Protein AF-0000000072542623 (afdb_homodimer)

Organism: Lottia gigantea (NCBI:txid225164)

Sequence (184 aa):
FQKMASDQDNHQSMEKELSCTLCLELYRNPVMLPCLHSFCYTCLEGFVKAKPCVKNILRCPICRIGVELISADLNHLQKNFQLASIVDVYRQFQKMASDQDNHQSMEKELSCTLCLELYRNPVMLPCLHSFCYTCLEGFVKAKPCVKNILRCPICRIGVELISADLNHLQKNFQLASIVDVYRQ

Foldseek 3Di:
DVVVVVVVVVLVVVQQVQAAPQPRHGEDQWFAAPVGDIHHQVSVLVVCVVDVDDPQWDQDPPPGDTDHDPDSHCVPTDTPVVSVVVSVVVVD/DVVVVVVVVVLVVVQQVQAAPQPSHGEDQWFAAPVGDIHHQVSVLVVCVVDVDDVQWDQDPPPGDTDHDPDSHCVPTDTPVVSVVVSVVSVD

Radius of gyration: 18.21 Å; Cα contacts (8 Å, |Δi|>4): 227; chains: 2; bounding box: 50×50×41 Å

InterPro domains:
  IPR001841 Zinc finger, RING-type [PS50089] (20-64)
  IPR001841 Zinc finger, RING-type [SM00184] (20-63)
  IPR013083 Zinc finger, RING/FYVE/PHD-type [G3DSA:3.30.40.10] (5-92)
  IPR017907 Zinc finger, RING-type, conserved site [PS00518] (35-44)
  IPR018957 Zinc finger, C3HC4 RING-type [PF00097] (20-63)
  IPR047153 TRIM45/56/19-like [PTHR25462] (16-92)

Secondary structure (DSSP, 8-state):
-HHHHHHHHHHHHHHHHTB-TTT-SB-SSEEE-TTS-EEEHHHHHHHHHHS--STTEEEPTTT--EEE-SSSS-TTSPB-HHHHHHHHHHH-/-HHHHHHHHHHHHHHHHTB-TTT-SB-SSEEE-TTS-EEEHHHHHHHHHHS--GGGEEEPTTT--EEE-SSSS-TTSPB-HHHHHHHHHHH-

pLDDT: mean 89.68, std 12.54, range [42.47, 98.81]

Nearest PDB structures (foldseek):
  7zj3-assembly2_A  TM=8.634E-01  e=5.265E-08  Homo sapiens
  8a58-assembly1_C  TM=8.895E-01  e=1.571E-06  Homo sapiens
  6yxe-assembly1_A-3  TM=8.565E-01  e=1.811E-05  Homo sapiens
  6s53-assembly2_H  TM=8.827E-01  e=2.376E-05  Homo sapiens
  5h7r-assembly1_D  TM=8.586E-01  e=8.634E-05  Homo sapiens

Structure (mmCIF, N/CA/C/O backbone):
data_AF-0000000072542623-model_v1
#
loop_
_entity.id
_entity.type
_entity.pdbx_description
1 polymer 'RING-type domain-containing protein'
#
loop_
_atom_site.group_PDB
_atom_site.id
_atom_site.type_symbol
_atom_site.label_atom_id
_atom_site.label_alt_id
_atom_site.label_comp_id
_atom_site.label_asym_id
_atom_site.label_entity_id
_atom_site.label_seq_id
_atom_site.pdbx_PDB_ins_code
_atom_site.Cartn_x
_atom_site.Cartn_y
_atom_site.Cartn_z
_atom_site.occupancy
_atom_site.B_iso_or_equiv
_atom_site.auth_seq_id
_atom_site.auth_comp_id
_atom_site.auth_asym_id
_atom_site.auth_atom_id
_atom_site.pdbx_PDB_model_num
ATOM 1 N N . PHE A 1 1 ? 21.359 -9.148 -27.953 1 44.69 1 PHE A N 1
ATOM 2 C CA . PHE A 1 1 ? 21.406 -7.734 -27.609 1 44.69 1 PHE A CA 1
ATOM 3 C C . PHE A 1 1 ? 20.016 -7.215 -27.234 1 44.69 1 PHE A C 1
ATOM 5 O O . PHE A 1 1 ? 19.891 -6.328 -26.375 1 44.69 1 PHE A O 1
ATOM 12 N N . GLN A 1 2 ? 18.875 -7.695 -27.938 1 47.12 2 GLN A N 1
ATOM 13 C CA . GLN A 1 2 ? 17.5 -7.215 -27.766 1 47.12 2 GLN A CA 1
ATOM 14 C C . GLN A 1 2 ? 16.938 -7.652 -26.422 1 47.12 2 GLN A C 1
ATOM 16 O O . GLN A 1 2 ? 16.234 -6.883 -25.75 1 47.12 2 GLN A O 1
ATOM 21 N N . LYS A 1 3 ? 17.406 -8.789 -2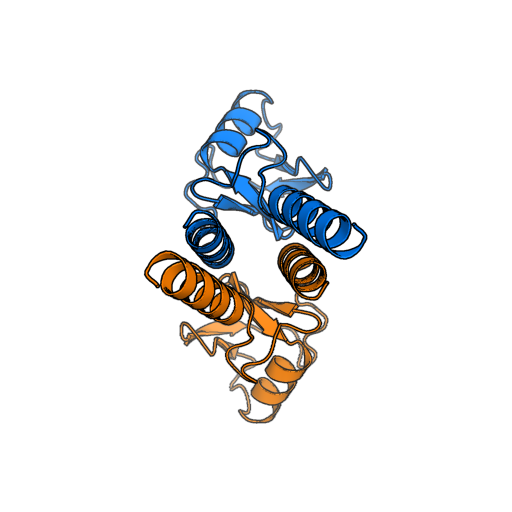6.109 1 56.88 3 LYS A N 1
ATOM 22 C CA . LYS A 1 3 ? 16.844 -9.367 -24.891 1 56.88 3 LYS A CA 1
ATOM 23 C C . LYS A 1 3 ? 17.375 -8.664 -23.641 1 56.88 3 LYS A C 1
ATOM 25 O O . LYS A 1 3 ? 16.641 -8.469 -22.672 1 56.88 3 LYS A O 1
ATOM 30 N N . MET A 1 4 ? 18.625 -8.305 -23.688 1 52.75 4 MET A N 1
ATOM 31 C CA . MET A 1 4 ? 19.219 -7.625 -22.531 1 52.75 4 MET A CA 1
ATOM 32 C C . MET A 1 4 ? 18.609 -6.242 -22.344 1 52.75 4 MET A C 1
ATOM 34 O O . MET A 1 4 ? 18.391 -5.805 -21.219 1 52.75 4 MET A O 1
ATOM 38 N N . ALA A 1 5 ? 18.375 -5.484 -23.484 1 58.31 5 ALA A N 1
ATOM 39 C CA . ALA A 1 5 ? 17.797 -4.145 -23.422 1 58.31 5 ALA A CA 1
ATOM 40 C C . ALA A 1 5 ? 16.391 -4.184 -22.844 1 58.31 5 ALA A C 1
ATOM 42 O O . ALA A 1 5 ? 16.031 -3.35 -22 1 58.31 5 ALA A O 1
ATOM 43 N N . SER A 1 6 ? 15.758 -5.379 -23.125 1 69.38 6 SER A N 1
ATOM 44 C CA . SER A 1 6 ? 14.359 -5.469 -22.703 1 69.38 6 SER A CA 1
ATOM 45 C C . SER A 1 6 ? 14.258 -5.742 -21.203 1 69.38 6 SER A C 1
ATOM 47 O O . SER A 1 6 ? 13.422 -5.152 -20.516 1 69.38 6 SER A O 1
ATOM 49 N N . ASP A 1 7 ? 15.328 -6.402 -20.781 1 74.88 7 ASP A N 1
ATOM 50 C CA . ASP A 1 7 ? 15.336 -6.742 -19.375 1 74.88 7 ASP A CA 1
ATOM 51 C C . ASP A 1 7 ? 15.727 -5.539 -18.516 1 74.88 7 ASP A C 1
ATOM 53 O O . ASP A 1 7 ? 15.133 -5.293 -17.469 1 74.88 7 ASP A O 1
ATOM 57 N N . GLN A 1 8 ? 16.719 -4.828 -19.031 1 79.44 8 GLN A N 1
ATOM 58 C CA . GLN A 1 8 ? 17.141 -3.643 -18.297 1 79.44 8 GLN A CA 1
ATOM 59 C C . GLN A 1 8 ? 16.047 -2.598 -18.234 1 79.44 8 GLN A C 1
ATOM 61 O O . GLN A 1 8 ? 15.836 -1.968 -17.188 1 79.44 8 GLN A O 1
ATOM 66 N N . ASP A 1 9 ? 15.391 -2.4 -19.281 1 85.38 9 ASP A N 1
ATOM 67 C CA . ASP A 1 9 ? 14.305 -1.432 -19.344 1 85.38 9 ASP A CA 1
ATOM 68 C C . ASP A 1 9 ? 13.172 -1.81 -18.391 1 85.38 9 ASP A C 1
ATOM 70 O O . ASP A 1 9 ? 12.578 -0.942 -17.75 1 85.38 9 ASP A O 1
ATOM 74 N N . ASN A 1 10 ? 13.039 -3.117 -18.297 1 85.88 10 ASN A N 1
ATOM 75 C CA . ASN A 1 10 ? 11.984 -3.586 -17.406 1 85.88 10 ASN A CA 1
ATOM 76 C C . ASN A 1 10 ? 12.352 -3.369 -15.938 1 85.88 10 ASN A C 1
ATOM 78 O O . ASN A 1 10 ? 11.492 -3.012 -15.125 1 85.88 10 ASN A O 1
ATOM 82 N N . HIS A 1 11 ? 13.594 -3.58 -15.727 1 89.94 11 HIS A N 1
ATOM 83 C CA . HIS A 1 11 ? 14.055 -3.371 -14.359 1 89.94 11 HIS A CA 1
ATOM 84 C C . HIS A 1 11 ? 13.953 -1.901 -13.961 1 89.94 11 HIS A C 1
ATOM 86 O O . HIS A 1 11 ? 13.539 -1.583 -12.844 1 89.94 11 HIS A O 1
ATOM 92 N N . GLN A 1 12 ? 14.344 -1.046 -14.812 1 93.75 12 GLN A N 1
ATOM 93 C CA . GLN A 1 12 ? 14.273 0.386 -14.547 1 93.75 12 GLN A CA 1
ATOM 94 C C . GLN A 1 12 ? 12.828 0.842 -14.383 1 93.75 12 GLN A C 1
ATOM 96 O O . GLN A 1 12 ? 12.523 1.647 -13.5 1 93.75 12 GLN A O 1
ATOM 101 N N . SER A 1 13 ? 11.945 0.365 -15.219 1 95.5 13 SER A N 1
ATOM 102 C CA . SER A 1 13 ? 10.531 0.707 -15.125 1 95.5 13 SER A CA 1
ATOM 103 C C . SER A 1 13 ? 9.93 0.232 -13.812 1 95.5 13 SER A C 1
ATOM 105 O O . SER A 1 13 ? 9.141 0.948 -13.188 1 95.5 13 SER A O 1
ATOM 107 N N . MET A 1 14 ? 10.391 -0.961 -13.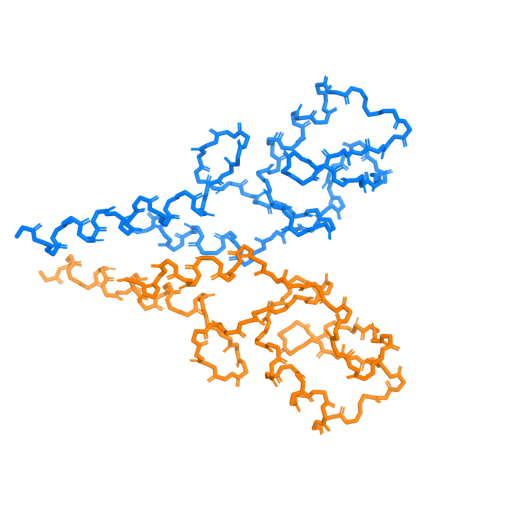406 1 96.25 14 MET A N 1
ATOM 108 C CA . MET A 1 14 ? 9.891 -1.504 -12.141 1 96.25 14 MET A CA 1
ATOM 109 C C . MET A 1 14 ? 10.383 -0.674 -10.961 1 96.25 14 MET A C 1
ATOM 111 O O . MET A 1 14 ? 9.602 -0.352 -10.062 1 96.25 14 MET A O 1
ATOM 115 N N . GLU A 1 15 ? 11.578 -0.336 -11.008 1 97.06 15 GLU A N 1
ATOM 116 C CA . GLU A 1 15 ? 12.133 0.484 -9.938 1 97.06 15 GLU A CA 1
ATOM 117 C C . GLU A 1 15 ? 11.398 1.816 -9.82 1 97.06 15 GLU A C 1
ATOM 119 O O . GLU A 1 15 ? 11.164 2.307 -8.719 1 97.06 15 GLU A O 1
ATOM 124 N N . LYS A 1 16 ? 11.117 2.426 -10.883 1 97.69 16 LYS A N 1
ATOM 125 C CA . LYS A 1 16 ? 10.391 3.691 -10.906 1 97.69 16 LYS A CA 1
ATOM 126 C C . LYS A 1 16 ? 9.016 3.545 -10.25 1 97.69 16 LYS A C 1
ATOM 128 O O . LYS A 1 16 ? 8.602 4.402 -9.469 1 97.69 16 LYS A O 1
ATOM 133 N N . GLU A 1 17 ? 8.328 2.432 -10.539 1 97.75 17 GLU A N 1
ATOM 134 C CA . GLU A 1 17 ? 7.004 2.195 -9.977 1 97.75 17 GLU A CA 1
ATOM 135 C C . GLU A 1 17 ? 7.078 1.953 -8.477 1 97.75 17 GLU A C 1
ATOM 137 O O . GLU A 1 17 ? 6.121 2.227 -7.746 1 97.75 17 GLU A O 1
ATOM 142 N N . LEU A 1 18 ? 8.273 1.521 -8.031 1 98.62 18 LEU A N 1
ATOM 143 C CA . LEU A 1 18 ? 8.422 1.131 -6.629 1 98.62 18 LEU A CA 1
ATOM 144 C C . LEU A 1 18 ? 9.188 2.193 -5.848 1 98.62 18 LEU A C 1
ATOM 146 O O . LEU A 1 18 ? 9.695 1.921 -4.758 1 98.62 18 LEU A O 1
ATOM 150 N N . SER A 1 19 ? 9.25 3.408 -6.395 1 98.75 19 SER A N 1
ATOM 151 C CA . SER A 1 19 ? 10 4.465 -5.727 1 98.75 19 SER A CA 1
ATOM 152 C C . SER A 1 19 ? 9.086 5.598 -5.273 1 98.75 19 SER A C 1
ATOM 154 O O . SER A 1 19 ? 8.133 5.949 -5.973 1 98.75 19 SER A O 1
ATOM 156 N N . CYS A 1 20 ? 9.398 6.102 -4.148 1 98.81 20 CYS A N 1
ATOM 157 C CA . CYS A 1 20 ? 8.727 7.281 -3.609 1 98.81 20 CYS A CA 1
ATOM 158 C C . CYS A 1 20 ? 9.055 8.523 -4.434 1 98.81 20 CYS A C 1
ATOM 160 O O . CYS A 1 20 ? 10.227 8.797 -4.703 1 98.81 20 CYS A O 1
ATOM 162 N N . THR A 1 21 ? 8.07 9.32 -4.828 1 98.56 21 THR A N 1
ATOM 163 C CA . THR A 1 21 ? 8.281 10.469 -5.695 1 98.56 21 THR A CA 1
ATOM 164 C C . THR A 1 21 ? 9.008 11.586 -4.945 1 98.56 21 THR A C 1
ATOM 166 O O . THR A 1 21 ? 9.562 12.492 -5.566 1 98.56 21 THR A O 1
ATOM 169 N N . LEU A 1 22 ? 9.023 11.562 -3.645 1 98.25 22 LEU A N 1
ATOM 170 C CA . LEU A 1 22 ? 9.594 12.648 -2.85 1 98.25 22 LEU A CA 1
ATOM 171 C C . LEU A 1 22 ? 11.094 12.43 -2.639 1 98.25 22 LEU A C 1
ATOM 173 O O . LEU A 1 22 ? 11.867 13.383 -2.629 1 98.25 22 LEU A O 1
ATOM 177 N N . CYS A 1 23 ? 11.531 11.219 -2.426 1 98.62 23 CYS A N 1
ATOM 178 C CA . CYS A 1 23 ? 12.945 10.961 -2.166 1 98.62 23 CYS A CA 1
ATOM 179 C C . CYS A 1 23 ? 13.586 10.219 -3.33 1 98.62 23 CYS A C 1
ATOM 181 O O . CYS A 1 23 ? 14.812 10.109 -3.4 1 98.62 23 CYS A O 1
ATOM 183 N N . LEU A 1 24 ? 12.836 9.539 -4.172 1 98.25 24 LEU A N 1
ATOM 184 C CA . LEU A 1 24 ? 13.242 8.844 -5.383 1 98.25 24 LEU A CA 1
ATOM 185 C C . LEU A 1 24 ? 13.984 7.555 -5.047 1 98.25 24 LEU A C 1
ATOM 187 O O . LEU A 1 24 ? 14.789 7.07 -5.848 1 98.25 24 LEU A O 1
ATOM 191 N N . GLU A 1 25 ? 13.695 7.035 -3.869 1 98.62 25 GLU A N 1
ATOM 192 C CA . GLU A 1 25 ? 14.195 5.73 -3.443 1 98.62 25 GLU A CA 1
ATOM 193 C C . GLU A 1 25 ? 13.055 4.727 -3.293 1 98.62 25 GLU A C 1
ATOM 195 O O . GLU A 1 25 ? 11.883 5.113 -3.254 1 98.62 25 GLU A O 1
ATOM 200 N N . LEU A 1 26 ? 13.453 3.469 -3.213 1 98.69 26 LEU A N 1
ATOM 201 C CA . LEU A 1 26 ? 12.445 2.455 -2.928 1 98.69 26 LEU A CA 1
ATOM 202 C C . LEU A 1 26 ? 11.703 2.777 -1.636 1 98.69 26 LEU A C 1
ATOM 204 O O . LEU A 1 26 ? 12.312 3.205 -0.653 1 98.69 26 LEU A O 1
ATOM 208 N N . TYR A 1 27 ? 10.43 2.547 -1.715 1 98.81 27 TYR A N 1
ATOM 209 C CA . TYR A 1 27 ? 9.57 2.895 -0.591 1 98.81 27 TYR A CA 1
ATOM 210 C C . TYR A 1 27 ? 10.094 2.295 0.707 1 98.81 27 TYR A C 1
ATOM 212 O O . TYR A 1 27 ? 10.516 1.138 0.735 1 98.81 27 TYR A O 1
ATOM 220 N N . ARG A 1 28 ? 10.07 3.102 1.751 1 98.5 28 ARG A N 1
ATOM 221 C CA . ARG A 1 28 ? 10.273 2.672 3.131 1 98.5 28 ARG A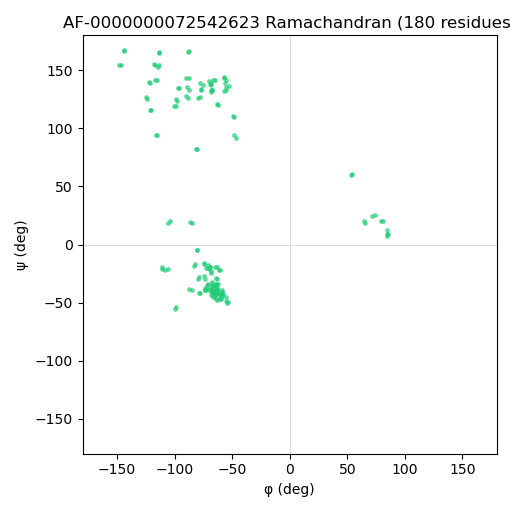 CA 1
ATOM 222 C C . ARG A 1 28 ? 9.062 3.027 3.996 1 98.5 28 ARG A C 1
ATOM 224 O O . ARG A 1 28 ? 8.734 4.203 4.156 1 98.5 28 ARG A O 1
ATOM 231 N N . ASN A 1 29 ? 8.359 2.023 4.523 1 97.75 29 ASN A N 1
ATOM 232 C CA . ASN A 1 29 ? 7.164 2.215 5.34 1 97.75 29 ASN A CA 1
ATOM 233 C C . ASN A 1 29 ? 6.129 3.082 4.625 1 97.75 29 ASN A C 1
ATOM 235 O O . ASN A 1 29 ? 5.758 4.145 5.125 1 97.75 29 ASN A O 1
ATOM 239 N N . PRO A 1 30 ? 5.707 2.592 3.529 1 98.38 30 PRO A N 1
ATOM 240 C CA . PRO A 1 30 ? 4.809 3.424 2.729 1 98.38 30 PRO A CA 1
ATOM 241 C C . PRO A 1 30 ? 3.436 3.6 3.377 1 98.38 30 PRO A C 1
ATOM 243 O O . PRO A 1 30 ? 2.895 2.652 3.951 1 98.38 30 PRO A O 1
ATOM 246 N N . VAL A 1 31 ? 2.945 4.816 3.312 1 97.5 31 VAL A N 1
ATOM 247 C CA . VAL A 1 31 ? 1.595 5.18 3.729 1 97.5 31 VAL A CA 1
ATOM 248 C C . VAL A 1 31 ? 0.807 5.707 2.531 1 97.5 31 VAL A C 1
ATOM 250 O O . VAL A 1 31 ? 1.395 6.156 1.545 1 97.5 31 VAL A O 1
ATOM 253 N N . MET A 1 32 ? -0.465 5.582 2.65 1 96.56 32 MET A N 1
ATOM 254 C CA . MET A 1 32 ? -1.31 5.93 1.512 1 96.56 32 MET A CA 1
ATOM 255 C C . MET A 1 32 ? -2.312 7.016 1.891 1 96.56 32 MET A C 1
ATOM 257 O O . MET A 1 32 ? -2.891 6.98 2.977 1 96.56 32 MET A O 1
ATOM 261 N N . LEU A 1 33 ? -2.527 7.973 0.936 1 94.56 33 LEU A N 1
ATOM 262 C CA . LEU A 1 33 ? -3.562 8.992 1.071 1 94.56 33 LEU A CA 1
ATOM 263 C C . LEU A 1 33 ? -4.891 8.5 0.503 1 94.56 33 LEU A C 1
ATOM 265 O O . LEU A 1 33 ? -4.93 7.492 -0.21 1 94.56 33 LEU A O 1
ATOM 269 N N . PRO A 1 34 ? -5.965 9.203 0.821 1 91.94 34 PRO A N 1
ATOM 270 C CA . PRO A 1 34 ? -7.273 8.797 0.308 1 91.94 34 PRO A CA 1
ATOM 271 C C . PRO A 1 34 ? -7.34 8.812 -1.218 1 91.94 34 PRO A C 1
ATOM 273 O O . PRO A 1 34 ? -8.18 8.125 -1.81 1 91.94 34 PRO A O 1
ATOM 276 N N . CYS A 1 35 ? -6.539 9.5 -1.881 1 93.19 35 CYS A N 1
ATOM 277 C CA . CYS A 1 35 ? -6.484 9.555 -3.338 1 93.19 35 CYS A CA 1
ATOM 278 C C . CYS A 1 35 ? -5.73 8.352 -3.9 1 93.19 35 CYS A C 1
ATOM 280 O O . CYS A 1 35 ? -5.516 8.266 -5.109 1 93.19 35 CYS A O 1
ATOM 282 N N . LEU A 1 36 ? -5.156 7.5 -3.023 1 95.25 36 LEU A N 1
ATOM 283 C CA . LEU A 1 36 ? -4.535 6.219 -3.334 1 95.25 36 LEU A CA 1
ATOM 284 C C . LEU A 1 36 ? -3.082 6.406 -3.758 1 95.25 36 LEU A C 1
ATOM 286 O O . LEU A 1 36 ? -2.416 5.445 -4.152 1 95.25 36 LEU A O 1
ATOM 290 N N . HIS A 1 37 ? -2.562 7.629 -3.6 1 96.88 37 HIS A N 1
ATOM 291 C CA . HIS A 1 37 ? -1.13 7.801 -3.812 1 96.88 37 HIS A CA 1
ATOM 292 C C . HIS A 1 37 ? -0.346 7.52 -2.535 1 96.88 37 HIS A C 1
ATOM 294 O O . HIS A 1 37 ? -0.774 7.898 -1.443 1 96.88 37 HIS A O 1
ATOM 300 N N . SER A 1 38 ? 0.864 6.891 -2.65 1 98.06 38 SER A N 1
ATOM 301 C CA . SER A 1 38 ? 1.682 6.477 -1.516 1 98.06 38 SER A CA 1
ATOM 302 C C . SER A 1 38 ? 2.984 7.266 -1.455 1 98.06 38 SER A C 1
ATOM 304 O O . SER A 1 38 ? 3.482 7.73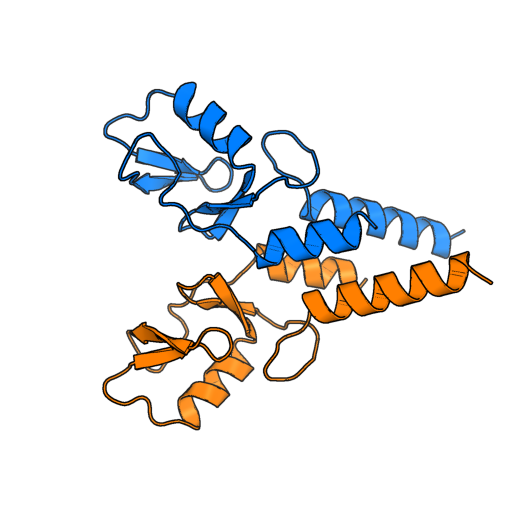 -2.48 1 98.06 38 SER A O 1
ATOM 306 N N . PHE A 1 39 ? 3.512 7.367 -0.265 1 98.56 39 PHE A N 1
ATOM 307 C CA . PHE A 1 39 ? 4.781 8.008 0.07 1 98.56 39 PHE A CA 1
ATOM 308 C C . PHE A 1 39 ? 5.434 7.312 1.26 1 98.56 39 PHE A C 1
ATOM 310 O O . PHE A 1 39 ? 4.754 6.688 2.072 1 98.56 39 PHE A O 1
ATOM 317 N N . CYS A 1 40 ? 6.754 7.426 1.322 1 98.56 40 CYS A N 1
ATOM 318 C CA . CYS A 1 40 ? 7.348 7.051 2.6 1 98.56 40 CYS A CA 1
ATOM 319 C C . CYS A 1 40 ? 6.75 7.859 3.74 1 98.56 40 CYS A C 1
ATOM 321 O O . CYS A 1 40 ? 6.492 9.055 3.592 1 98.56 40 CYS A O 1
ATOM 323 N N . TYR A 1 41 ? 6.613 7.203 4.836 1 97.56 41 TYR A N 1
ATOM 324 C CA . TYR A 1 41 ? 6.086 7.898 6 1 97.56 41 TYR A CA 1
ATOM 325 C C . TYR A 1 41 ? 6.91 9.141 6.312 1 97.56 41 TYR A C 1
ATOM 327 O O . TYR A 1 41 ? 6.363 10.242 6.445 1 97.56 41 TYR A O 1
ATOM 335 N N . THR A 1 42 ? 8.203 9.031 6.297 1 96.94 42 THR A N 1
ATOM 336 C CA . THR A 1 42 ? 9.086 10.125 6.688 1 96.94 42 THR A CA 1
ATOM 337 C C . THR A 1 42 ? 9.086 11.227 5.633 1 96.94 42 THR A C 1
ATOM 339 O O . THR A 1 42 ? 9.203 12.406 5.965 1 96.94 42 THR A O 1
ATOM 342 N N . CYS A 1 43 ? 8.984 10.844 4.457 1 97.69 43 CYS A N 1
ATOM 343 C CA . CYS A 1 43 ? 8.938 11.844 3.393 1 97.69 43 CYS A CA 1
ATOM 344 C C . CYS A 1 43 ? 7.668 12.68 3.482 1 97.69 43 CYS A C 1
ATOM 346 O O . CYS A 1 43 ? 7.715 13.898 3.328 1 97.69 43 CYS A O 1
ATOM 348 N N . LEU A 1 44 ? 6.59 12.039 3.684 1 95.75 44 LEU A N 1
ATOM 349 C CA . LEU A 1 44 ? 5.336 12.773 3.812 1 95.75 44 LEU A CA 1
ATOM 350 C C . LEU A 1 44 ? 5.352 13.672 5.043 1 95.75 44 LEU A C 1
ATOM 352 O O . LEU A 1 44 ? 4.855 14.797 5 1 95.75 44 LEU A O 1
ATOM 356 N N . GLU A 1 45 ? 5.855 13.133 6.094 1 93.19 45 GLU A N 1
ATOM 357 C CA . GLU A 1 45 ? 6 13.938 7.305 1 93.19 45 GLU A CA 1
ATOM 358 C C . GLU A 1 45 ? 6.797 15.211 7.027 1 93.19 45 GLU A C 1
ATOM 360 O O . GLU A 1 45 ? 6.402 16.297 7.449 1 93.19 45 GLU A O 1
ATOM 365 N N . GLY A 1 46 ? 7.938 15.016 6.391 1 93.38 46 GLY A N 1
ATOM 366 C CA . GLY A 1 46 ? 8.75 16.172 6.023 1 93.38 46 GLY A CA 1
ATOM 367 C C . GLY A 1 46 ? 8.023 17.141 5.121 1 93.38 46 GLY A C 1
ATOM 368 O O . GLY A 1 46 ? 8.141 18.359 5.297 1 93.38 46 GLY A O 1
ATOM 369 N N . PHE A 1 47 ? 7.312 16.672 4.199 1 93.94 47 PHE A N 1
ATOM 370 C CA . PHE A 1 47 ? 6.543 17.469 3.26 1 93.94 47 PHE A CA 1
ATOM 371 C C . PHE A 1 47 ? 5.52 18.328 3.992 1 93.94 47 PHE A C 1
ATOM 373 O O . PHE A 1 47 ? 5.375 19.516 3.701 1 93.94 47 PHE A O 1
ATOM 380 N N . VAL A 1 48 ? 4.781 17.766 4.961 1 90 48 VAL A N 1
ATOM 381 C CA . VAL A 1 48 ? 3.754 18.469 5.727 1 90 48 VAL A CA 1
ATOM 382 C C . VAL A 1 48 ? 4.402 19.531 6.605 1 90 48 VAL A C 1
ATOM 384 O O . VAL A 1 48 ? 3.859 20.641 6.758 1 90 48 VAL A O 1
ATOM 387 N N . LYS A 1 49 ? 5.484 19.234 7.148 1 88.12 49 LYS A N 1
ATOM 388 C CA . LYS A 1 49 ? 6.184 20.172 8.023 1 88.12 49 LYS A CA 1
ATOM 389 C C . LYS A 1 49 ? 6.691 21.375 7.238 1 88.12 49 LYS A C 1
ATOM 391 O O . LYS A 1 49 ? 6.688 22.5 7.746 1 88.12 49 LYS A O 1
ATOM 396 N N . ALA A 1 50 ? 7.109 21.172 6.078 1 87.44 50 ALA A N 1
ATOM 397 C CA . ALA A 1 50 ? 7.691 22.219 5.258 1 87.44 50 ALA A CA 1
ATOM 398 C C 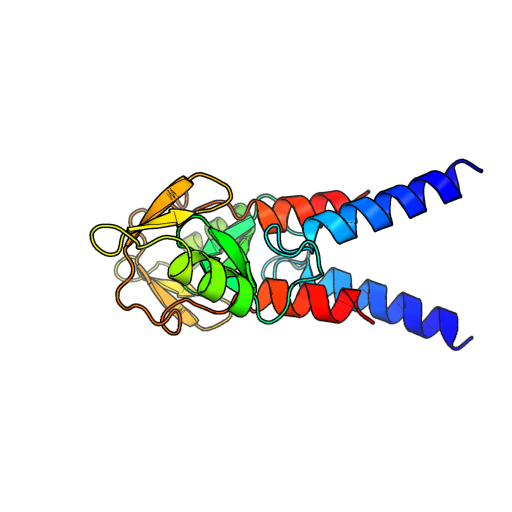. ALA A 1 50 ? 6.609 23.172 4.73 1 87.44 50 ALA A C 1
ATOM 400 O O . ALA A 1 50 ? 6.891 24.312 4.395 1 87.44 50 ALA A O 1
ATOM 401 N N . LYS A 1 51 ? 5.387 22.75 4.555 1 76.19 51 LYS A N 1
ATOM 402 C CA . LYS A 1 51 ? 4.305 23.562 4.023 1 76.19 51 LYS A CA 1
ATOM 403 C C . LYS A 1 51 ? 3.197 23.75 5.059 1 76.19 51 LYS A C 1
ATOM 405 O O . LYS A 1 51 ? 2.418 22.828 5.316 1 76.19 51 LYS A O 1
ATOM 410 N N . PRO A 1 52 ? 3.283 24.828 5.777 1 62.12 52 PRO A N 1
ATOM 411 C CA . PRO A 1 52 ? 2.229 25.047 6.773 1 62.12 52 PRO A CA 1
ATOM 412 C C . PRO A 1 52 ? 0.829 24.812 6.207 1 62.12 52 PRO A C 1
ATOM 414 O O . PRO A 1 52 ? 0.503 25.344 5.133 1 62.12 52 PRO A O 1
ATOM 417 N N . CYS A 1 53 ? 0.369 23.625 6.348 1 58.88 53 CYS A N 1
ATOM 418 C CA . CYS A 1 53 ? -0.975 23.297 5.879 1 58.88 53 CYS A CA 1
ATOM 419 C C . CYS A 1 53 ? -1.986 24.328 6.379 1 58.88 53 CYS A C 1
ATOM 421 O O . CYS A 1 53 ? -1.955 24.719 7.551 1 58.88 53 CYS A O 1
ATOM 423 N N . VAL A 1 54 ? -2.547 25.156 5.527 1 65.81 54 VAL A N 1
ATOM 424 C CA . VAL A 1 54 ? -3.678 26 5.902 1 65.81 54 VAL A CA 1
ATOM 425 C C . VAL A 1 54 ? -4.871 25.125 6.277 1 65.81 54 VAL A C 1
ATOM 427 O O . VAL A 1 54 ? -5.254 24.219 5.52 1 65.81 54 VAL A O 1
ATOM 430 N N . LYS A 1 55 ? -5.352 25.234 7.426 1 74 55 LYS A N 1
ATOM 431 C CA . LYS A 1 55 ? -6.59 24.625 7.898 1 74 55 LYS A CA 1
ATOM 432 C C . LYS A 1 55 ? -6.477 23.094 7.906 1 74 55 LYS A C 1
ATOM 434 O O . LYS A 1 55 ? -7.445 22.406 7.602 1 74 55 LYS A O 1
ATOM 439 N N . ASN A 1 56 ? -5.293 22.422 7.879 1 84.06 56 ASN A N 1
ATOM 440 C CA . ASN A 1 56 ? -5.078 20.984 8.039 1 84.06 56 ASN A CA 1
ATOM 441 C C . ASN A 1 56 ? -5.348 20.234 6.742 1 84.06 56 ASN A C 1
ATOM 443 O O . ASN A 1 56 ? -5.828 19.094 6.77 1 84.06 56 ASN A O 1
ATOM 447 N N . ILE A 1 57 ? -5.285 21.031 5.688 1 90.62 57 ILE A N 1
ATOM 448 C CA . ILE A 1 57 ? -5.488 20.391 4.387 1 90.62 57 ILE A CA 1
ATOM 449 C C . ILE A 1 57 ? -4.137 20.156 3.719 1 90.62 57 ILE A C 1
ATOM 451 O O . ILE A 1 57 ? -3.365 21.094 3.5 1 90.62 57 ILE A O 1
ATOM 455 N N . LEU A 1 58 ? -3.83 18.922 3.457 1 91.5 58 LEU A N 1
ATOM 456 C CA . LEU A 1 58 ? -2.65 18.5 2.709 1 91.5 58 LEU A CA 1
ATOM 457 C C . LEU A 1 58 ? -3 18.219 1.251 1 91.5 58 LEU A C 1
ATOM 459 O O . LEU A 1 58 ? -3.934 17.469 0.964 1 91.5 58 LEU A O 1
ATOM 463 N N . ARG A 1 59 ? -2.322 18.891 0.336 1 94 59 ARG A N 1
ATOM 464 C CA . ARG A 1 59 ? -2.49 18.547 -1.073 1 94 59 ARG A CA 1
ATOM 465 C C . ARG A 1 59 ? -1.512 17.453 -1.492 1 94 59 ARG A C 1
ATOM 467 O O . ARG A 1 59 ? -0.304 17.578 -1.277 1 94 59 ARG A O 1
ATOM 474 N N . CYS A 1 60 ? -2 16.453 -2.025 1 96.5 60 CYS A N 1
ATOM 475 C CA . CYS A 1 60 ? -1.175 15.328 -2.449 1 96.5 60 CYS A CA 1
ATOM 476 C C . CYS A 1 60 ? -0.069 15.789 -3.391 1 96.5 60 CYS A C 1
ATOM 478 O O . CYS A 1 60 ? -0.336 16.469 -4.383 1 96.5 60 CYS A O 1
ATOM 480 N N . PRO A 1 61 ? 1.107 15.398 -3.221 1 96.62 61 PRO A N 1
A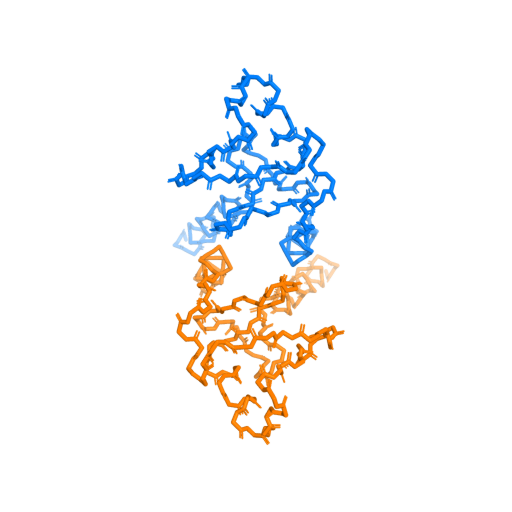TOM 481 C CA . PRO A 1 61 ? 2.229 15.812 -4.07 1 96.62 61 PRO A CA 1
ATOM 482 C C . PRO A 1 61 ? 2.086 15.328 -5.508 1 96.62 61 PRO A C 1
ATOM 484 O O . PRO A 1 61 ? 2.744 15.852 -6.41 1 96.62 61 PRO A O 1
ATOM 487 N N . ILE A 1 62 ? 1.295 14.359 -5.707 1 97.56 62 ILE A N 1
ATOM 488 C CA . ILE A 1 62 ? 1.206 13.766 -7.039 1 97.56 62 ILE A CA 1
ATOM 489 C C . ILE A 1 62 ? -0.009 14.328 -7.773 1 97.56 62 ILE A C 1
ATOM 491 O O . ILE A 1 62 ? 0.126 14.914 -8.852 1 97.56 62 ILE A O 1
ATOM 495 N N . CYS A 1 63 ? -1.192 14.297 -7.266 1 97.19 63 CYS A N 1
ATOM 496 C CA . CYS A 1 63 ? -2.404 14.648 -7.996 1 97.19 63 CYS A CA 1
ATOM 497 C C . CYS A 1 63 ? -2.963 15.984 -7.508 1 97.19 63 CYS A C 1
ATOM 499 O O . CYS A 1 63 ? -3.869 16.547 -8.125 1 97.19 63 CYS A O 1
ATOM 501 N N . ARG A 1 64 ? -2.633 16.422 -6.324 1 96.06 64 ARG A N 1
ATOM 502 C CA . ARG A 1 64 ? -2.91 17.734 -5.766 1 96.06 64 ARG A CA 1
ATOM 503 C C . ARG A 1 64 ? -4.305 17.781 -5.148 1 96.06 64 ARG A C 1
ATOM 505 O O . ARG A 1 64 ? -4.781 18.859 -4.77 1 96.06 64 ARG A O 1
ATOM 512 N N . ILE A 1 65 ? -4.934 16.703 -5.047 1 95 65 ILE A N 1
ATOM 513 C CA . ILE A 1 65 ? -6.219 16.688 -4.359 1 95 65 ILE A CA 1
ATOM 514 C C . ILE A 1 65 ? -6.016 16.984 -2.875 1 95 65 ILE A C 1
ATOM 516 O O . ILE A 1 65 ? -5.059 16.5 -2.264 1 95 65 ILE A O 1
ATOM 520 N N . GLY A 1 66 ? -6.957 17.734 -2.354 1 93.38 66 GLY A N 1
ATOM 521 C CA . GLY A 1 66 ? -6.898 18.094 -0.945 1 93.38 66 GLY A CA 1
ATOM 522 C C . GLY A 1 66 ? -7.332 16.969 -0.027 1 93.38 66 GLY A C 1
ATOM 523 O O . GLY A 1 66 ? -8.344 16.312 -0.276 1 93.38 66 GLY A O 1
ATOM 524 N N . VAL A 1 67 ? -6.449 16.766 1.037 1 91.62 67 VAL A N 1
ATOM 525 C CA . VAL A 1 67 ? -6.738 15.742 2.041 1 91.62 67 VAL A CA 1
ATOM 526 C C . VAL A 1 67 ? -6.762 16.375 3.43 1 91.62 67 VAL A C 1
ATOM 528 O O . VAL A 1 67 ? -5.812 17.047 3.826 1 91.62 67 VAL A O 1
ATOM 531 N N . GLU A 1 68 ? -7.863 16.125 4.008 1 90 68 GLU A N 1
ATOM 532 C CA . GLU A 1 68 ? -7.965 16.641 5.371 1 90 68 GLU A CA 1
ATOM 533 C C . GLU A 1 68 ? -7.199 15.75 6.352 1 90 68 GLU A C 1
ATOM 535 O O . GLU A 1 68 ? -7.414 14.531 6.395 1 90 68 GLU A O 1
ATOM 540 N N . LEU A 1 69 ? -6.324 16.391 7.098 1 85.62 69 LEU A N 1
ATOM 541 C CA . LEU A 1 69 ? -5.574 15.656 8.117 1 85.62 69 LEU A CA 1
ATOM 542 C C . LEU A 1 69 ? -6.23 15.812 9.484 1 85.62 69 LEU A C 1
ATOM 544 O O . LEU A 1 69 ? -6.723 16.891 9.828 1 85.62 69 LEU A O 1
ATOM 548 N N . ILE A 1 70 ? -6.379 14.773 10.219 1 83.25 70 ILE A N 1
ATOM 549 C CA . ILE A 1 70 ? -6.949 14.805 11.562 1 83.25 70 ILE A CA 1
ATOM 550 C C . ILE A 1 70 ? -5.941 15.406 12.539 1 83.25 70 ILE A C 1
ATOM 552 O O . ILE A 1 70 ? -6.324 15.984 13.555 1 83.25 70 ILE A O 1
ATOM 556 N N . SER A 1 71 ? -4.719 15.086 12.367 1 77.88 71 SER A N 1
ATOM 557 C CA . SER A 1 71 ? -3.631 15.594 13.195 1 77.88 71 SER A CA 1
ATOM 558 C C . SER A 1 71 ? -2.371 15.828 12.367 1 77.88 71 SER A C 1
ATOM 560 O O . SER A 1 71 ? -2.305 15.43 11.203 1 77.88 71 SER A O 1
ATOM 562 N N . ALA A 1 72 ? -1.507 16.547 13.094 1 74 72 ALA A N 1
ATOM 563 C CA . ALA A 1 72 ? -0.217 16.797 12.453 1 74 72 ALA A CA 1
ATOM 564 C C . ALA A 1 72 ? 0.6 15.508 12.352 1 74 72 ALA A C 1
ATOM 566 O O . ALA A 1 72 ? 1.522 15.414 11.539 1 74 72 ALA A O 1
ATOM 567 N N . ASP A 1 73 ? 0.193 14.609 13.172 1 82.12 73 ASP A N 1
ATOM 568 C CA . ASP A 1 73 ? 0.872 13.328 13.055 1 82.12 73 ASP A CA 1
ATOM 569 C C . ASP A 1 73 ? 0.168 12.43 12.039 1 82.12 73 ASP A C 1
ATOM 571 O O . ASP A 1 73 ? -1.046 12.531 11.844 1 82.12 73 ASP A O 1
ATOM 575 N N . LEU A 1 74 ? 0.875 11.797 11.195 1 88.06 74 LEU A N 1
ATOM 576 C CA . LEU A 1 74 ? 0.398 10.992 10.078 1 88.06 74 LEU A CA 1
ATOM 577 C C . LEU A 1 74 ? 0.115 9.562 10.516 1 88.06 74 LEU A C 1
ATOM 579 O O . LEU A 1 74 ? -0.049 8.672 9.68 1 88.06 74 LEU A O 1
ATOM 583 N N . ASN A 1 75 ? -0.055 9.383 11.844 1 90.19 75 ASN A N 1
ATOM 584 C CA . ASN A 1 75 ? -0.175 8.031 12.375 1 90.19 75 ASN A CA 1
ATOM 585 C C . ASN A 1 75 ? -1.536 7.422 12.055 1 90.19 75 ASN A C 1
ATOM 587 O O . ASN A 1 75 ? -1.717 6.207 12.164 1 90.19 75 ASN A O 1
ATOM 591 N N . HIS A 1 76 ? -2.445 8.219 11.695 1 89.62 76 HIS A N 1
ATOM 592 C CA . HIS A 1 76 ? -3.785 7.738 11.391 1 89.62 76 HIS A CA 1
ATOM 593 C C . HIS A 1 76 ? -3.861 7.207 9.961 1 89.62 76 HIS A C 1
ATOM 595 O O . HIS A 1 76 ? -4.82 6.52 9.594 1 89.62 76 HIS A O 1
ATOM 601 N N . LEU A 1 77 ? -2.893 7.59 9.117 1 91.31 77 LEU A N 1
ATOM 602 C CA . LEU A 1 77 ? -2.867 7.059 7.762 1 91.31 77 LEU A CA 1
ATOM 603 C C . LEU A 1 77 ? -2.527 5.57 7.766 1 91.31 77 LEU A C 1
ATOM 605 O O . LEU A 1 77 ? -1.685 5.125 8.547 1 91.31 77 LEU A O 1
ATOM 609 N N . GLN A 1 78 ? -3.217 4.816 6.922 1 90.56 78 GLN A N 1
ATOM 610 C CA . GLN A 1 78 ? -3.002 3.377 6.84 1 90.56 78 GLN A CA 1
ATOM 611 C C . GLN A 1 78 ? -1.705 3.055 6.105 1 90.56 78 GLN A C 1
ATOM 613 O O . GLN A 1 78 ? -1.367 3.711 5.117 1 90.56 78 GLN A O 1
ATOM 618 N N . LYS A 1 79 ? -1.005 2.086 6.699 1 95.81 79 LYS A N 1
ATOM 619 C CA . LYS A 1 79 ? 0.174 1.564 6.012 1 95.81 79 LYS A CA 1
ATOM 620 C C . LYS A 1 79 ? -0.217 0.81 4.742 1 95.81 79 LYS A C 1
ATOM 622 O O . LYS A 1 79 ? -1.204 0.073 4.734 1 95.81 79 LYS A O 1
ATOM 627 N N . ASN A 1 80 ? 0.442 1.092 3.734 1 97.44 80 ASN A N 1
ATOM 628 C CA . ASN A 1 80 ? 0.264 0.305 2.518 1 97.44 80 ASN A CA 1
ATOM 629 C C . ASN A 1 80 ? 1.063 -0.994 2.566 1 97.44 80 ASN A C 1
ATOM 631 O O . ASN A 1 80 ? 2.137 -1.09 1.97 1 97.44 80 ASN A O 1
ATOM 635 N N . PHE A 1 81 ? 0.522 -1.978 3.201 1 97.38 81 PHE A N 1
ATOM 636 C CA . PHE A 1 81 ? 1.241 -3.223 3.443 1 97.38 81 PHE A CA 1
ATOM 637 C C . PHE A 1 81 ? 1.491 -3.967 2.137 1 97.38 81 PHE A C 1
ATOM 639 O O . PHE A 1 81 ? 2.514 -4.637 1.985 1 97.38 81 PHE A O 1
ATOM 646 N N . GLN A 1 82 ? 0.551 -3.834 1.242 1 97.69 82 GLN A N 1
ATOM 647 C CA . GLN A 1 82 ? 0.73 -4.496 -0.045 1 97.69 82 GLN A CA 1
ATOM 648 C C . GLN A 1 82 ? 1.946 -3.943 -0.783 1 97.69 82 GLN A C 1
ATOM 650 O O . GLN A 1 82 ? 2.779 -4.707 -1.277 1 97.69 82 GLN A O 1
ATOM 655 N N . LEU A 1 83 ? 2.062 -2.664 -0.849 1 98.38 83 LEU A N 1
ATOM 656 C CA . LEU A 1 83 ? 3.207 -2.025 -1.488 1 98.38 83 LEU A CA 1
ATOM 657 C C . LEU A 1 83 ? 4.496 -2.346 -0.74 1 98.38 83 LEU A C 1
ATOM 659 O O . LEU A 1 83 ? 5.535 -2.6 -1.359 1 98.38 83 LEU A O 1
ATOM 663 N N . ALA A 1 84 ? 4.488 -2.348 0.563 1 98.56 84 ALA A N 1
ATOM 664 C CA . ALA A 1 84 ? 5.656 -2.686 1.37 1 98.56 84 ALA A CA 1
ATOM 665 C C . ALA A 1 84 ? 6.156 -4.09 1.049 1 98.56 84 ALA A C 1
ATOM 667 O O . ALA A 1 84 ? 7.359 -4.309 0.896 1 98.56 84 ALA A O 1
ATOM 668 N N . SER A 1 85 ? 5.195 -4.996 0.948 1 98 85 SER A N 1
ATOM 669 C CA . SER A 1 85 ? 5.559 -6.379 0.661 1 98 85 SER A CA 1
ATOM 670 C C . SER A 1 85 ? 6.18 -6.512 -0.727 1 98 85 SER A C 1
ATOM 672 O O . SER A 1 85 ? 7.133 -7.266 -0.917 1 98 85 SER A O 1
ATOM 674 N N . ILE A 1 86 ? 5.602 -5.84 -1.648 1 98.25 86 ILE A N 1
ATOM 675 C CA . ILE A 1 86 ? 6.113 -5.883 -3.014 1 98.25 86 ILE A CA 1
ATOM 676 C C . ILE A 1 86 ? 7.551 -5.367 -3.039 1 98.25 86 ILE A C 1
ATOM 678 O O . ILE A 1 86 ? 8.43 -5.992 -3.635 1 98.25 86 ILE A O 1
ATOM 682 N N . VAL A 1 87 ? 7.781 -4.25 -2.373 1 98.31 87 VAL A N 1
ATOM 683 C CA . VAL A 1 87 ? 9.109 -3.637 -2.334 1 98.31 87 VAL A CA 1
ATOM 684 C C . VAL A 1 87 ? 10.094 -4.574 -1.641 1 98.31 87 VAL A C 1
ATOM 686 O O . VAL A 1 87 ? 11.242 -4.703 -2.066 1 98.31 87 VAL A O 1
ATOM 689 N N . ASP A 1 88 ? 9.625 -5.262 -0.608 1 97.81 88 ASP A N 1
ATOM 690 C CA . ASP A 1 88 ? 10.484 -6.18 0.137 1 97.81 88 ASP A CA 1
ATOM 691 C C . ASP A 1 88 ? 10.945 -7.336 -0.746 1 97.81 88 ASP A C 1
ATOM 693 O O . ASP A 1 88 ? 12.109 -7.734 -0.691 1 97.81 88 ASP A O 1
ATOM 697 N N . VAL A 1 89 ? 10.094 -7.867 -1.519 1 97 89 VAL A N 1
ATOM 698 C CA . VAL A 1 89 ? 10.43 -8.961 -2.426 1 97 89 VAL A CA 1
ATOM 699 C C . VAL A 1 89 ? 11.375 -8.461 -3.514 1 97 89 VAL A C 1
ATOM 701 O O . VAL A 1 89 ? 12.297 -9.172 -3.916 1 97 89 VAL A O 1
ATOM 704 N N . TYR A 1 90 ? 11.117 -7.289 -3.973 1 96 90 TYR A N 1
ATOM 705 C CA . TYR A 1 90 ? 11.938 -6.699 -5.02 1 96 90 TYR A CA 1
ATOM 706 C C . TYR A 1 90 ? 13.367 -6.48 -4.531 1 96 90 TYR A C 1
ATOM 708 O O . TYR A 1 90 ? 14.32 -6.641 -5.293 1 96 90 TYR A O 1
ATOM 716 N N . ARG A 1 91 ? 13.484 -6.164 -3.279 1 94.81 91 ARG A N 1
ATOM 717 C CA . ARG A 1 91 ? 14.781 -5.871 -2.68 1 94.81 91 ARG A CA 1
ATOM 718 C C . ARG A 1 91 ? 15.633 -7.133 -2.566 1 94.81 91 ARG A C 1
ATOM 720 O O . ARG A 1 91 ? 16.859 -7.055 -2.469 1 94.81 91 ARG A O 1
ATOM 727 N N . GLN A 1 92 ? 15.039 -8.305 -2.578 1 87.5 92 GLN A N 1
ATOM 728 C CA . GLN A 1 92 ? 15.766 -9.555 -2.379 1 87.5 92 GLN A CA 1
ATOM 729 C C . GLN A 1 92 ? 16.375 -10.055 -3.686 1 87.5 92 GLN A C 1
ATOM 731 O O . GLN A 1 92 ? 17.438 -10.664 -3.688 1 87.5 92 GLN A O 1
ATOM 736 N N . PHE B 1 1 ? 24.297 -23.047 -9.125 1 42.47 1 PHE B N 1
ATOM 737 C CA . PHE B 1 1 ? 23.047 -23.703 -8.727 1 42.47 1 PHE B CA 1
ATOM 738 C C . PHE B 1 1 ? 22.234 -22.797 -7.801 1 42.47 1 PHE B C 1
ATOM 740 O O . PHE B 1 1 ? 21.016 -22.828 -7.824 1 42.47 1 PHE B O 1
ATOM 747 N N . GLN B 1 2 ? 22.969 -21.938 -6.645 1 46.62 2 GLN B N 1
ATOM 748 C CA . GLN B 1 2 ? 22.328 -21.109 -5.617 1 46.62 2 GLN B CA 1
ATOM 749 C C . GLN B 1 2 ? 21.656 -19.891 -6.23 1 46.62 2 GLN B C 1
ATOM 751 O O . GLN B 1 2 ? 20.578 -19.484 -5.805 1 46.62 2 GLN B O 1
ATOM 756 N N . LYS B 1 3 ? 22.359 -19.453 -7.211 1 57.31 3 LYS B N 1
ATOM 757 C CA . LYS B 1 3 ? 21.891 -18.203 -7.801 1 57.31 3 LYS B CA 1
ATOM 758 C C . LYS B 1 3 ? 20.594 -18.422 -8.57 1 57.31 3 LYS B C 1
ATOM 760 O O . LYS B 1 3 ? 19.719 -17.547 -8.578 1 57.31 3 LYS B O 1
ATOM 765 N N . MET B 1 4 ? 20.516 -19.484 -9.234 1 52.97 4 MET B N 1
ATOM 766 C CA . MET B 1 4 ? 19.312 -19.766 -9.992 1 52.97 4 MET B CA 1
ATOM 767 C C . MET B 1 4 ? 18.109 -19.969 -9.062 1 52.97 4 MET B C 1
ATOM 769 O O . MET B 1 4 ? 17 -19.562 -9.383 1 52.97 4 MET B O 1
ATOM 773 N N . ALA B 1 5 ? 18.328 -20.672 -7.906 1 58.16 5 ALA B N 1
ATOM 774 C CA . ALA B 1 5 ? 17.266 -20.938 -6.941 1 58.16 5 ALA B CA 1
ATOM 775 C C . ALA B 1 5 ? 16.75 -19.641 -6.332 1 58.16 5 ALA B C 1
ATOM 777 O O . ALA B 1 5 ? 15.531 -19.438 -6.203 1 58.16 5 ALA B O 1
ATOM 778 N N . SER B 1 6 ? 17.703 -18.641 -6.277 1 70.19 6 SER B N 1
ATOM 779 C CA . SER B 1 6 ? 17.328 -17.391 -5.602 1 70.19 6 SER B CA 1
ATOM 780 C C . SER B 1 6 ? 16.484 -16.5 -6.512 1 70.19 6 SER B C 1
ATOM 782 O O . SER B 1 6 ? 15.508 -15.906 -6.07 1 70.19 6 SER B O 1
ATOM 784 N N . ASP B 1 7 ? 16.812 -16.719 -7.73 1 74.75 7 ASP B N 1
ATOM 785 C CA . ASP B 1 7 ? 16.094 -15.891 -8.695 1 74.75 7 ASP B CA 1
ATOM 786 C C . ASP B 1 7 ? 14.68 -16.422 -8.922 1 74.75 7 ASP B C 1
ATOM 788 O O . ASP B 1 7 ? 13.719 -15.656 -9 1 74.75 7 ASP B O 1
ATOM 792 N N . GLN B 1 8 ? 14.617 -17.719 -9.016 1 79.62 8 GLN B N 1
ATOM 793 C CA . GLN B 1 8 ? 13.305 -18.328 -9.219 1 79.62 8 GLN B CA 1
ATOM 794 C C . GLN B 1 8 ? 12.391 -18.078 -8.023 1 79.62 8 GLN B C 1
ATOM 796 O O . GLN B 1 8 ? 11.203 -17.797 -8.195 1 79.62 8 GLN B O 1
ATOM 801 N N . ASP B 1 9 ? 12.906 -18.156 -6.906 1 85.38 9 ASP B N 1
ATOM 802 C CA . ASP B 1 9 ? 12.141 -17.922 -5.684 1 85.38 9 ASP B CA 1
ATOM 803 C C . ASP B 1 9 ? 11.641 -16.484 -5.613 1 85.38 9 ASP B C 1
ATOM 805 O O . ASP B 1 9 ? 10.508 -16.234 -5.188 1 85.38 9 ASP B O 1
ATOM 809 N N . ASN B 1 10 ? 12.523 -15.633 -6.113 1 85.88 10 ASN B N 1
ATOM 810 C CA . ASN B 1 10 ? 12.133 -14.227 -6.102 1 85.88 10 ASN B CA 1
ATOM 811 C C . ASN B 1 10 ? 11.008 -13.953 -7.094 1 85.88 10 ASN B C 1
ATOM 813 O O . ASN B 1 10 ? 10.102 -13.164 -6.805 1 85.88 10 ASN B O 1
ATOM 817 N N . HIS B 1 11 ? 11.133 -14.633 -8.211 1 89.88 11 HIS B N 1
ATOM 818 C CA . HIS B 1 11 ? 10.094 -14.461 -9.219 1 89.88 11 HIS B CA 1
ATOM 819 C C . HIS B 1 11 ? 8.75 -15 -8.727 1 89.88 11 HIS B C 1
ATOM 821 O O . HIS B 1 11 ? 7.711 -14.375 -8.938 1 89.88 11 HIS B O 1
ATOM 827 N N . GLN B 1 12 ? 8.789 -16.109 -8.062 1 93.56 12 GLN B N 1
ATOM 828 C CA . GLN B 1 12 ? 7.566 -16.703 -7.527 1 93.56 12 GLN B CA 1
ATOM 829 C C . GLN B 1 12 ? 6.973 -15.828 -6.422 1 93.56 12 GLN B C 1
ATOM 831 O O . GLN B 1 12 ? 5.754 -15.648 -6.355 1 93.56 12 GLN B O 1
ATOM 836 N N . SER B 1 13 ? 7.781 -15.336 -5.602 1 95.38 13 SER B N 1
ATOM 837 C CA . SER B 1 13 ? 7.32 -14.469 -4.523 1 95.38 13 SER B CA 1
ATOM 838 C C . SER B 1 13 ? 6.691 -13.195 -5.07 1 95.38 13 SER B C 1
ATOM 840 O O . SER B 1 13 ? 5.66 -12.734 -4.566 1 95.38 13 SER B O 1
ATOM 842 N N . MET B 1 14 ? 7.352 -12.68 -6.094 1 96.31 14 MET B N 1
ATOM 843 C CA . MET B 1 14 ? 6.82 -11.469 -6.711 1 96.31 14 MET B CA 1
ATOM 844 C C . MET B 1 14 ? 5.465 -11.734 -7.352 1 96.31 14 MET B C 1
ATOM 846 O O . MET B 1 14 ? 4.531 -10.945 -7.191 1 96.31 14 MET B O 1
ATOM 850 N N . GLU B 1 15 ? 5.316 -12.82 -8.062 1 96.94 15 GLU B N 1
ATOM 851 C CA . GLU B 1 15 ? 4.051 -13.18 -8.688 1 96.94 15 GLU B CA 1
ATOM 852 C C . GLU B 1 15 ? 2.938 -13.32 -7.656 1 96.94 15 GLU B C 1
ATOM 854 O O . GLU B 1 15 ? 1.798 -12.922 -7.906 1 96.94 15 GLU B O 1
ATOM 859 N N . LYS B 1 16 ? 3.254 -13.875 -6.539 1 97.69 16 LYS B N 1
ATOM 860 C CA . LYS B 1 16 ? 2.277 -14.047 -5.469 1 97.69 16 LYS B CA 1
ATOM 861 C C . LYS B 1 16 ? 1.781 -12.695 -4.961 1 97.69 16 LYS B C 1
ATOM 863 O O . LYS B 1 16 ? 0.582 -12.508 -4.742 1 97.69 16 LYS B O 1
ATOM 868 N N . GLU B 1 17 ? 2.689 -11.766 -4.824 1 97.69 17 GLU B N 1
ATOM 869 C CA . GLU B 1 17 ? 2.326 -10.438 -4.34 1 97.69 17 GLU B CA 1
ATOM 8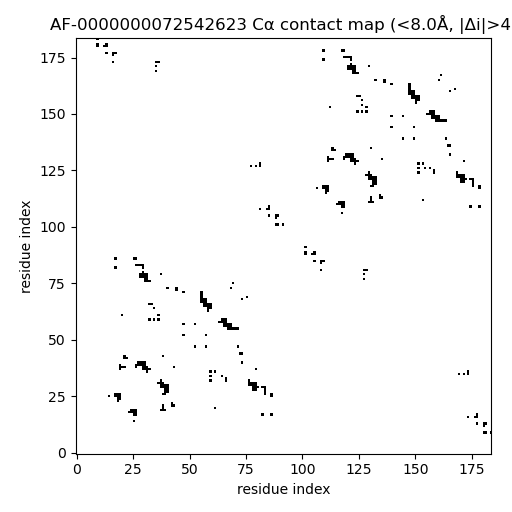70 C C . GLU B 1 17 ? 1.469 -9.688 -5.359 1 97.69 17 GLU B C 1
ATOM 872 O O . GLU B 1 17 ? 0.674 -8.82 -4.992 1 97.69 17 GLU B O 1
ATOM 877 N N . LEU B 1 18 ? 1.62 -10.094 -6.641 1 98.62 18 LEU B N 1
ATOM 878 C CA . LEU B 1 18 ? 0.952 -9.367 -7.715 1 98.62 18 LEU B CA 1
ATOM 879 C C . LEU B 1 18 ? -0.265 -10.133 -8.219 1 98.62 18 LEU B C 1
ATOM 881 O O . LEU B 1 18 ? -0.755 -9.875 -9.32 1 98.62 18 LEU B O 1
ATOM 885 N N . SER B 1 19 ? -0.806 -11.078 -7.402 1 98.75 19 SER B N 1
ATOM 886 C CA . SER B 1 19 ? -1.936 -11.891 -7.836 1 98.75 19 SER B CA 1
ATOM 887 C C . SER B 1 19 ? -3.162 -11.641 -6.965 1 98.75 19 SER B C 1
ATOM 889 O O . SER B 1 19 ? -3.043 -11.453 -5.754 1 98.75 19 SER B O 1
ATOM 891 N N . CYS B 1 20 ? -4.234 -11.633 -7.57 1 98.81 20 CYS B N 1
ATOM 892 C CA . CYS B 1 20 ? -5.527 -11.555 -6.898 1 98.81 20 CYS B CA 1
ATOM 893 C C . CYS B 1 20 ? -5.809 -12.82 -6.105 1 98.81 20 CYS B C 1
ATOM 895 O O . CYS B 1 20 ? -5.695 -13.93 -6.633 1 98.81 20 CYS B O 1
ATOM 897 N N . THR B 1 21 ? -6.242 -12.719 -4.891 1 98.5 21 THR B N 1
ATOM 898 C CA . THR B 1 21 ? -6.449 -13.875 -4.027 1 98.5 21 THR B CA 1
ATOM 899 C C . THR B 1 21 ? -7.684 -14.664 -4.461 1 98.5 21 THR B C 1
ATOM 901 O O . THR B 1 21 ? -7.852 -15.828 -4.086 1 98.5 21 THR B O 1
ATOM 904 N N . LEU B 1 22 ? -8.578 -14.078 -5.188 1 98.19 22 LEU B N 1
ATOM 905 C CA . LEU B 1 22 ? -9.836 -14.711 -5.559 1 98.19 22 LEU B CA 1
ATOM 906 C C . LEU B 1 22 ? -9.656 -15.57 -6.809 1 98.19 22 LEU B C 1
ATOM 908 O O . LEU B 1 22 ? -10.266 -16.641 -6.922 1 98.19 22 LEU B O 1
ATOM 912 N N . CYS B 1 23 ? -8.875 -15.141 -7.805 1 98.62 23 CYS B N 1
ATOM 913 C CA . CYS B 1 23 ? -8.719 -15.891 -9.039 1 98.62 23 CYS B CA 1
ATOM 914 C C . CYS B 1 23 ? -7.316 -16.469 -9.148 1 98.62 23 CYS B C 1
ATOM 916 O O . CYS B 1 23 ? -7.055 -17.328 -10.008 1 98.62 23 CYS B O 1
ATOM 918 N N . LEU B 1 24 ? -6.324 -15.961 -8.406 1 98.25 24 LEU B N 1
ATOM 919 C CA . LEU B 1 24 ? -4.941 -16.422 -8.305 1 98.25 24 LEU B CA 1
ATOM 920 C C . LEU B 1 24 ? -4.168 -16.109 -9.578 1 98.25 24 LEU B C 1
ATOM 922 O O . LEU B 1 24 ? -3.182 -16.781 -9.891 1 98.25 24 LEU B O 1
ATOM 926 N N . GLU B 1 25 ? -4.641 -15.094 -10.297 1 98.62 25 GLU B N 1
ATOM 927 C CA . GLU B 1 25 ? -3.943 -14.562 -11.461 1 98.62 25 GLU B CA 1
ATOM 928 C C . GLU B 1 25 ? -3.449 -13.141 -11.203 1 98.62 25 GLU B C 1
ATOM 930 O O . GLU B 1 25 ? -3.879 -12.492 -10.25 1 98.62 25 GLU B O 1
ATOM 935 N N . LEU B 1 26 ? -2.551 -12.719 -12.07 1 98.69 26 LEU B N 1
ATOM 936 C CA . LEU B 1 26 ? -2.129 -11.32 -11.992 1 98.69 26 LEU B CA 1
ATOM 937 C C . LEU B 1 26 ? -3.332 -10.391 -12.07 1 98.69 26 LEU B C 1
ATOM 939 O O . LEU B 1 26 ? -4.25 -10.617 -12.867 1 98.69 26 LEU B O 1
ATOM 943 N N . TYR B 1 27 ? -3.232 -9.359 -11.289 1 98.81 27 TYR B N 1
ATOM 944 C CA . TYR B 1 27 ? -4.352 -8.43 -11.188 1 98.81 27 TYR B CA 1
ATOM 945 C C . TYR B 1 27 ? -4.754 -7.902 -12.555 1 98.81 27 TYR B C 1
ATOM 947 O O . TYR B 1 27 ? -3.895 -7.574 -13.383 1 98.81 27 TYR B O 1
ATOM 955 N N . ARG B 1 28 ? -6.07 -7.883 -12.766 1 98.5 28 ARG B N 1
ATOM 956 C CA . ARG B 1 28 ? -6.688 -7.18 -13.883 1 98.5 28 ARG B CA 1
ATOM 957 C C . ARG B 1 28 ? -7.672 -6.125 -13.391 1 98.5 28 ARG B C 1
ATOM 959 O O . ARG B 1 28 ? -8.664 -6.453 -12.734 1 98.5 28 ARG B O 1
ATOM 966 N N . ASN B 1 29 ? -7.391 -4.836 -13.664 1 97.69 29 ASN B N 1
ATOM 967 C CA . ASN B 1 29 ? -8.227 -3.719 -13.227 1 97.69 29 ASN B CA 1
ATOM 968 C C . ASN B 1 29 ? -8.469 -3.764 -11.719 1 97.69 29 ASN B C 1
ATOM 970 O O . ASN B 1 29 ? -9.617 -3.844 -11.273 1 97.69 29 ASN B O 1
ATOM 974 N N . PRO B 1 30 ? -7.41 -3.707 -11 1 98.38 30 PRO B N 1
ATOM 975 C CA . PRO B 1 30 ? -7.555 -3.863 -9.555 1 98.38 30 PRO B CA 1
ATOM 976 C C . PRO B 1 30 ? -8.273 -2.688 -8.898 1 98.38 30 PRO B C 1
ATOM 978 O O . PRO B 1 30 ? -8.055 -1.535 -9.273 1 98.38 30 PRO B O 1
ATOM 981 N N . VAL B 1 31 ? -9.156 -3.023 -8 1 97.5 31 VAL B N 1
ATOM 982 C CA . VAL B 1 31 ? -9.852 -2.062 -7.148 1 97.5 31 VAL B CA 1
ATOM 983 C C . VAL B 1 31 ? -9.5 -2.316 -5.684 1 97.5 31 VAL B C 1
ATOM 985 O O . VAL B 1 31 ? -9.094 -3.422 -5.32 1 97.5 31 VAL B O 1
ATOM 988 N N . MET B 1 32 ? -9.617 -1.274 -4.918 1 96.44 32 MET B N 1
ATOM 989 C CA . MET B 1 32 ? -9.18 -1.362 -3.527 1 96.44 32 MET B CA 1
ATOM 990 C C . MET B 1 32 ? -10.328 -1.064 -2.572 1 96.44 32 MET B C 1
ATOM 992 O O . MET B 1 32 ? -11.117 -0.148 -2.812 1 96.44 32 MET B O 1
ATOM 996 N N . LEU B 1 33 ? -10.398 -1.859 -1.473 1 94.56 33 LEU B N 1
ATOM 997 C CA . LEU B 1 33 ? -11.336 -1.611 -0.383 1 94.56 33 LEU B CA 1
ATOM 998 C C . LEU B 1 33 ? -10.742 -0.657 0.644 1 94.56 33 LEU B C 1
ATOM 1000 O O . LEU B 1 33 ? -9.531 -0.407 0.634 1 94.56 33 LEU B O 1
ATOM 1004 N N . PRO B 1 34 ? -11.57 -0.134 1.517 1 91.88 34 PRO B N 1
ATOM 1005 C CA . PRO B 1 34 ? -11.07 0.788 2.539 1 91.88 34 PRO B CA 1
ATOM 1006 C C . PRO B 1 34 ? -10.039 0.144 3.461 1 91.88 34 PRO B C 1
ATOM 1008 O O . PRO B 1 34 ? -9.227 0.846 4.07 1 91.88 34 PRO B O 1
ATOM 1011 N N . CYS B 1 35 ? -10.008 -1.081 3.564 1 93 35 CYS B N 1
ATOM 1012 C CA . CYS B 1 35 ? -9.031 -1.801 4.383 1 93 35 CYS B CA 1
ATOM 1013 C C . CYS B 1 35 ? -7.703 -1.94 3.65 1 93 35 CYS B C 1
ATOM 1015 O O . CYS B 1 35 ? -6.785 -2.59 4.148 1 93 35 CYS B O 1
ATOM 1017 N N . LEU B 1 36 ? -7.602 -1.521 2.428 1 95.12 36 LEU B N 1
ATOM 1018 C CA . LEU B 1 36 ? -6.402 -1.407 1.607 1 95.12 36 LEU B CA 1
ATOM 1019 C C . LEU B 1 36 ? -6.074 -2.736 0.937 1 95.12 36 LEU B C 1
ATOM 1021 O O . LEU B 1 36 ? -5.027 -2.873 0.3 1 95.12 36 LEU B O 1
ATOM 1025 N N . HIS B 1 37 ? -7.027 -3.66 0.981 1 96.75 37 HIS B N 1
ATOM 1026 C CA . HIS B 1 37 ? -6.844 -4.871 0.188 1 96.75 37 HIS B CA 1
ATOM 1027 C C . HIS B 1 37 ? -7.434 -4.707 -1.209 1 96.75 37 HIS B C 1
ATOM 1029 O O . HIS B 1 37 ? -8.5 -4.117 -1.371 1 96.75 37 HIS B O 1
ATOM 1035 N N . SER B 1 38 ? -6.742 -5.309 -2.223 1 98.06 38 SER B N 1
ATOM 1036 C CA . SER B 1 38 ? -7.141 -5.16 -3.619 1 98.06 38 SER B CA 1
ATOM 1037 C C . SER B 1 38 ? -7.605 -6.488 -4.207 1 98.06 38 SER B C 1
ATOM 1039 O O . SER B 1 38 ? -7.172 -7.555 -3.766 1 98.06 38 SER B O 1
ATOM 1041 N N . PHE B 1 39 ? -8.477 -6.359 -5.199 1 98.5 39 PHE B N 1
ATOM 1042 C CA . PHE B 1 39 ? -9.023 -7.461 -5.984 1 98.5 39 PHE B CA 1
ATOM 1043 C C . PHE B 1 39 ? -9.273 -7.031 -7.426 1 98.5 39 PHE B C 1
ATOM 1045 O O . PHE B 1 39 ? -9.469 -5.844 -7.699 1 98.5 39 PHE B O 1
ATOM 1052 N N . CYS B 1 40 ? -9.258 -8.023 -8.328 1 98.5 40 CYS B N 1
ATOM 1053 C CA . CYS B 1 40 ? -9.797 -7.672 -9.641 1 98.5 40 CYS B CA 1
ATOM 1054 C C . CYS B 1 40 ? -11.234 -7.172 -9.523 1 98.5 40 CYS B C 1
ATOM 1056 O O . CYS B 1 40 ? -12.016 -7.707 -8.734 1 98.5 40 CYS B O 1
ATOM 1058 N N . TYR B 1 41 ? -11.5 -6.246 -10.312 1 97.56 41 TYR B N 1
ATOM 1059 C CA . TYR B 1 41 ? -12.867 -5.727 -10.305 1 97.56 41 TYR B CA 1
ATOM 1060 C C . TYR B 1 41 ? -13.875 -6.848 -10.5 1 97.56 41 TYR B C 1
ATOM 1062 O O . TYR B 1 41 ? -14.812 -6.988 -9.711 1 97.56 41 TYR B O 1
ATOM 1070 N N . THR B 1 42 ? -13.688 -7.672 -11.477 1 96.81 42 THR B N 1
ATOM 1071 C CA . THR B 1 42 ? -14.641 -8.719 -11.828 1 96.81 42 THR B CA 1
ATOM 1072 C C . THR B 1 42 ? -14.703 -9.781 -10.742 1 96.81 42 THR B C 1
ATOM 1074 O O . THR B 1 42 ? -15.766 -10.352 -10.484 1 96.81 42 THR B O 1
ATOM 1077 N N . CYS B 1 43 ? -13.609 -10.07 -10.125 1 97.69 43 CYS B N 1
ATOM 1078 C CA . CYS B 1 43 ? -13.602 -11.047 -9.047 1 97.69 43 CYS B CA 1
ATOM 1079 C C . CYS B 1 43 ? -14.406 -10.547 -7.852 1 97.69 43 CYS B C 1
ATOM 1081 O O . CYS B 1 43 ? -15.18 -11.305 -7.262 1 97.69 43 CYS B O 1
ATOM 1083 N N . LEU B 1 44 ? -14.211 -9.305 -7.512 1 95.62 44 LEU B N 1
ATOM 1084 C CA . LEU B 1 44 ? -14.961 -8.742 -6.395 1 95.62 44 LEU B CA 1
ATOM 1085 C C . LEU B 1 44 ? -16.453 -8.695 -6.715 1 95.62 44 LEU B C 1
ATOM 1087 O O . LEU B 1 44 ? -17.281 -8.969 -5.852 1 95.62 44 LEU B O 1
ATOM 1091 N N . GLU B 1 45 ? -16.719 -8.305 -7.918 1 93 45 GLU B N 1
ATOM 1092 C CA . GLU B 1 45 ? -18.109 -8.305 -8.352 1 93 45 GLU B CA 1
ATOM 1093 C C . GLU B 1 45 ? -18.75 -9.68 -8.188 1 93 45 GLU B C 1
ATOM 1095 O O . GLU B 1 45 ? -19.859 -9.797 -7.672 1 93 45 GLU B O 1
ATOM 1100 N N . GLY B 1 46 ? -18.047 -10.688 -8.672 1 93.25 46 GLY B N 1
ATOM 1101 C CA . GLY B 1 46 ? -18.531 -12.055 -8.508 1 93.25 46 GLY B CA 1
ATOM 1102 C C . GLY B 1 46 ? -18.703 -12.461 -7.059 1 93.25 46 GLY B C 1
ATOM 1103 O O . GLY B 1 46 ? -19.672 -13.117 -6.703 1 93.25 46 GLY B O 1
ATOM 1104 N N . PHE B 1 47 ? -17.797 -12.102 -6.266 1 93.81 47 PHE B N 1
ATOM 1105 C CA . PHE B 1 47 ? -17.812 -12.414 -4.84 1 93.81 47 PHE B CA 1
ATOM 1106 C C . PHE B 1 47 ? -19.047 -11.82 -4.168 1 93.81 47 PHE B C 1
ATOM 1108 O O . PHE B 1 47 ? -19.703 -12.492 -3.377 1 93.81 47 PHE B O 1
ATOM 1115 N N . VAL B 1 48 ? -19.344 -10.555 -4.453 1 89.69 48 VAL B N 1
ATOM 1116 C CA . VAL B 1 48 ? -20.5 -9.859 -3.875 1 89.69 48 VAL B CA 1
ATOM 1117 C C . VAL B 1 48 ? -21.797 -10.508 -4.352 1 89.69 48 VAL B C 1
ATOM 1119 O O . VAL B 1 48 ? -22.75 -10.641 -3.582 1 89.69 48 VAL B O 1
ATOM 1122 N N . LYS B 1 49 ? -21.844 -10.859 -5.562 1 87.88 49 LYS B N 1
ATOM 1123 C CA . LYS B 1 49 ? -23.047 -11.469 -6.129 1 87.88 49 LYS B CA 1
ATOM 1124 C C . LYS B 1 49 ? -23.312 -12.836 -5.5 1 87.88 49 LYS B C 1
ATOM 1126 O O . LYS B 1 49 ? -24.469 -13.211 -5.285 1 87.88 49 LYS B O 1
ATOM 1131 N N . ALA B 1 50 ? -22.297 -13.555 -5.215 1 87.31 50 ALA B N 1
ATOM 1132 C CA . ALA B 1 50 ? -22.422 -14.906 -4.676 1 87.31 50 ALA B CA 1
ATOM 1133 C C . ALA B 1 50 ? -22.859 -14.875 -3.211 1 87.31 50 ALA B C 1
ATOM 1135 O O . ALA B 1 50 ? -23.438 -15.844 -2.705 1 87.31 50 ALA B O 1
ATOM 1136 N N . LYS B 1 51 ? -22.531 -13.875 -2.461 1 76.62 51 LYS B N 1
ATOM 1137 C CA . LYS B 1 51 ? -22.875 -13.773 -1.046 1 76.62 51 LYS B CA 1
ATOM 1138 C C . LYS B 1 51 ? -23.828 -12.609 -0.793 1 76.62 51 LYS B C 1
ATOM 1140 O O . LYS B 1 51 ? -23.391 -11.453 -0.731 1 76.62 51 LYS B O 1
ATOM 1145 N N . PRO B 1 52 ? -25.094 -12.891 -0.791 1 62.34 52 PRO B N 1
ATOM 1146 C CA . PRO B 1 52 ? -26.016 -11.781 -0.549 1 62.34 52 PRO B CA 1
ATOM 1147 C C . PRO B 1 52 ? -25.625 -10.938 0.664 1 62.34 52 PRO B C 1
ATOM 1149 O O . PRO B 1 52 ? -25.312 -11.484 1.728 1 62.34 52 PRO B O 1
ATOM 1152 N N . CYS B 1 53 ? -24.906 -9.891 0.386 1 59.66 53 CYS B N 1
ATOM 1153 C CA . CYS B 1 53 ? -24.5 -8.969 1.446 1 59.66 53 CYS B CA 1
ATOM 1154 C C . CYS B 1 53 ? -25.703 -8.594 2.32 1 59.66 53 CYS B C 1
ATOM 1156 O O . CYS B 1 53 ? -26.781 -8.305 1.809 1 59.66 53 CYS B O 1
ATOM 1158 N N . VAL B 1 54 ? -25.766 -9.047 3.547 1 66.19 54 VAL B N 1
ATOM 1159 C CA . VAL B 1 54 ? -26.766 -8.531 4.484 1 66.19 54 VAL B CA 1
ATOM 1160 C C . VAL B 1 54 ? -26.531 -7.043 4.719 1 66.19 54 VAL B C 1
ATOM 1162 O O . VAL B 1 54 ? -25.422 -6.625 5.039 1 66.19 54 VAL B O 1
ATOM 1165 N N . LYS B 1 55 ? -27.484 -6.254 4.418 1 72.69 55 LYS B N 1
ATOM 1166 C CA . LYS B 1 55 ? -27.5 -4.832 4.734 1 72.69 55 LYS B CA 1
ATOM 1167 C C . LYS B 1 55 ? -26.391 -4.086 3.984 1 72.69 55 LYS B C 1
ATOM 1169 O O . LYS B 1 55 ? -25.797 -3.156 4.52 1 72.69 55 LYS B O 1
ATOM 1174 N N . ASN B 1 56 ? -25.812 -4.57 2.895 1 84.06 56 ASN B N 1
ATOM 1175 C CA . ASN B 1 56 ? -24.875 -3.879 2.02 1 84.06 56 ASN B CA 1
ATOM 1176 C C . ASN B 1 56 ? -23.469 -3.857 2.613 1 84.06 56 ASN B C 1
ATOM 1178 O O . ASN B 1 56 ? -22.734 -2.889 2.434 1 84.06 56 ASN B O 1
ATOM 1182 N N . ILE B 1 57 ? -23.328 -4.789 3.52 1 90.56 57 ILE B N 1
ATOM 1183 C CA . ILE B 1 57 ? -22 -4.883 4.121 1 90.56 57 ILE B CA 1
ATOM 1184 C C . ILE B 1 57 ? -21.203 -6.012 3.463 1 90.56 57 ILE B C 1
ATOM 1186 O O . ILE B 1 57 ? -21.641 -7.164 3.465 1 90.56 57 ILE B O 1
ATOM 1190 N N . LEU B 1 58 ? -20.109 -5.695 2.869 1 91.31 58 LEU B N 1
ATOM 1191 C CA . LEU B 1 58 ? -19.172 -6.645 2.295 1 91.31 58 LEU B CA 1
ATOM 1192 C C . LEU B 1 58 ? -18 -6.895 3.246 1 91.31 58 LEU B C 1
ATOM 1194 O O . LEU B 1 58 ? -17.375 -5.949 3.725 1 91.31 58 LEU B O 1
ATOM 1198 N N . ARG B 1 59 ? -17.766 -8.117 3.566 1 93.88 59 ARG B N 1
ATOM 1199 C CA . ARG B 1 59 ? -16.562 -8.438 4.332 1 93.88 59 ARG B CA 1
ATOM 1200 C C . ARG B 1 59 ? -15.391 -8.742 3.41 1 93.88 59 ARG B C 1
ATOM 1202 O O . ARG B 1 59 ? -15.5 -9.57 2.504 1 93.88 59 ARG B O 1
ATOM 1209 N N . CYS B 1 60 ? -14.367 -8.102 3.646 1 96.44 60 CYS B N 1
ATOM 1210 C CA . CYS B 1 60 ? -13.18 -8.273 2.816 1 96.44 60 CYS B CA 1
ATOM 1211 C C . CYS B 1 60 ? -12.742 -9.734 2.795 1 96.44 60 CYS B C 1
ATOM 1213 O O . CYS B 1 60 ? -12.57 -10.352 3.848 1 96.44 60 CYS B O 1
ATOM 1215 N N . PRO B 1 61 ? -12.461 -10.312 1.683 1 96.62 61 PRO B N 1
ATOM 1216 C CA . PRO B 1 61 ? -12.047 -11.711 1.574 1 96.62 61 PRO B CA 1
ATOM 1217 C C . PRO B 1 61 ? -10.727 -11.992 2.281 1 96.62 61 PRO B C 1
ATOM 1219 O O . PRO B 1 61 ? -10.414 -13.148 2.578 1 96.62 61 PRO B O 1
ATOM 1222 N N . ILE B 1 62 ? -9.977 -11 2.533 1 97.44 62 ILE B N 1
ATOM 1223 C CA . ILE B 1 62 ? -8.641 -11.211 3.09 1 97.44 62 ILE B CA 1
ATOM 1224 C C . ILE B 1 62 ? -8.672 -10.977 4.598 1 97.44 62 ILE B C 1
ATOM 1226 O O . ILE B 1 62 ? -8.336 -11.867 5.379 1 97.44 62 ILE B O 1
ATOM 1230 N N . CYS B 1 63 ? -9.102 -9.859 5.109 1 97.06 63 CYS B N 1
ATOM 1231 C CA . CYS B 1 63 ? -8.984 -9.508 6.52 1 97.06 63 CYS B CA 1
ATOM 1232 C C . CYS B 1 63 ? -10.336 -9.617 7.223 1 97.06 63 CYS B C 1
ATOM 1234 O O . CYS B 1 63 ? -10.406 -9.547 8.453 1 97.06 63 CYS B O 1
ATOM 1236 N N . ARG B 1 64 ? -11.477 -9.57 6.496 1 95.94 64 ARG B N 1
ATOM 1237 C CA . ARG B 1 64 ? -12.836 -9.836 6.949 1 95.94 64 ARG B CA 1
ATOM 1238 C C . ARG B 1 64 ? -13.453 -8.594 7.59 1 95.94 64 ARG B C 1
ATOM 1240 O O . ARG B 1 64 ? -14.531 -8.664 8.18 1 95.94 64 ARG B O 1
ATOM 1247 N N . ILE B 1 65 ? -12.789 -7.48 7.52 1 94.81 65 ILE B N 1
ATOM 1248 C CA . ILE B 1 65 ? -13.391 -6.246 8.008 1 94.81 65 ILE B CA 1
ATOM 1249 C C . ILE B 1 65 ? -14.602 -5.887 7.148 1 94.81 65 ILE B C 1
ATOM 1251 O O . ILE B 1 65 ? -14.57 -6.039 5.926 1 94.81 65 ILE B O 1
ATOM 1255 N N . GLY B 1 66 ? -15.594 -5.395 7.773 1 93.31 66 GLY B N 1
ATOM 1256 C CA . GLY B 1 66 ? -16.812 -4.996 7.086 1 93.31 66 GLY B CA 1
ATOM 1257 C C . GLY B 1 66 ? -16.672 -3.67 6.359 1 93.31 66 GLY B C 1
ATOM 1258 O O . GLY B 1 66 ? -16.141 -2.707 6.91 1 93.31 66 GLY B O 1
ATOM 1259 N N . VAL B 1 67 ? -17.172 -3.734 5.094 1 91.44 67 VAL B N 1
ATOM 1260 C CA . VAL B 1 67 ? -17.172 -2.527 4.273 1 91.44 67 VAL B CA 1
ATOM 1261 C C . VAL B 1 67 ? -18.578 -2.234 3.783 1 91.44 67 VAL B C 1
ATOM 1263 O O . VAL B 1 67 ? -19.234 -3.104 3.203 1 91.44 67 VAL B O 1
ATOM 1266 N N . GLU B 1 68 ? -18.922 -1.053 4.062 1 89.75 68 GLU B N 1
ATOM 1267 C CA . GLU B 1 68 ? -20.25 -0.644 3.584 1 89.75 68 GLU B CA 1
ATOM 1268 C C . GLU B 1 68 ? -20.203 -0.274 2.104 1 89.75 68 GLU B C 1
ATOM 1270 O O . GLU B 1 68 ? -19.391 0.548 1.685 1 89.75 68 GLU B O 1
ATOM 1275 N N . LEU B 1 69 ? -21.062 -0.915 1.379 1 85.44 69 LEU B N 1
ATOM 1276 C CA . LEU B 1 69 ? -21.172 -0.602 -0.042 1 85.44 69 LEU B CA 1
ATOM 1277 C C . LEU B 1 69 ? -22.297 0.397 -0.299 1 85.44 69 LEU B C 1
ATOM 1279 O O . LEU B 1 69 ? -23.359 0.323 0.33 1 85.44 69 LEU B O 1
ATOM 1283 N N . ILE B 1 70 ? -22.047 1.383 -1.085 1 82.75 70 ILE B N 1
ATOM 1284 C CA . ILE B 1 70 ? -23.062 2.371 -1.446 1 82.75 70 ILE B CA 1
ATOM 1285 C C . ILE B 1 70 ? -24.047 1.757 -2.426 1 82.75 70 ILE B C 1
ATOM 1287 O O . ILE B 1 70 ? -25.219 2.17 -2.482 1 82.75 70 ILE B O 1
ATOM 1291 N N . SER B 1 71 ? -23.594 0.991 -3.314 1 77.12 71 SER B N 1
ATOM 1292 C CA . SER B 1 71 ? -24.406 0.306 -4.312 1 77.12 71 SER B CA 1
ATOM 1293 C C . SER B 1 71 ? -23.859 -1.086 -4.613 1 77.12 71 SER B C 1
ATOM 1295 O O . SER B 1 71 ? -22.766 -1.434 -4.18 1 77.12 71 SER B O 1
ATOM 1297 N N . ALA B 1 72 ? -24.766 -1.771 -5.281 1 73.56 72 ALA B N 1
ATOM 1298 C CA . ALA B 1 72 ? -24.344 -3.107 -5.703 1 73.56 72 ALA B CA 1
ATOM 1299 C C . ALA B 1 72 ? -23.281 -3.033 -6.785 1 73.56 72 ALA B C 1
ATOM 1301 O O . ALA B 1 72 ? -22.547 -3.998 -7.008 1 73.56 72 ALA B O 1
ATOM 1302 N N . ASP B 1 73 ? -23.266 -1.88 -7.383 1 81.25 73 ASP B N 1
ATOM 1303 C CA . ASP B 1 73 ? -22.203 -1.719 -8.367 1 81.25 73 ASP B CA 1
ATOM 1304 C C . ASP B 1 73 ? -20.922 -1.19 -7.711 1 81.25 73 ASP B C 1
ATOM 1306 O O . ASP B 1 73 ? -20.984 -0.445 -6.73 1 81.25 73 ASP B O 1
ATOM 1310 N N . LEU B 1 74 ? -19.828 -1.753 -7.98 1 87.81 74 LEU B N 1
ATOM 1311 C CA . LEU B 1 74 ? -18.516 -1.483 -7.375 1 87.81 74 LEU B CA 1
ATOM 1312 C C . LEU B 1 74 ? -17.828 -0.32 -8.07 1 87.81 74 LEU B C 1
ATOM 1314 O O . LEU B 1 74 ? -16.625 -0.094 -7.875 1 87.81 74 LEU B O 1
ATOM 1318 N N . ASN B 1 75 ? -18.625 0.481 -8.789 1 89.94 75 ASN B N 1
ATOM 1319 C CA . ASN B 1 75 ? -18.031 1.527 -9.617 1 89.94 75 ASN B CA 1
ATOM 1320 C C . ASN B 1 75 ? -17.531 2.689 -8.773 1 89.94 75 ASN B C 1
ATOM 1322 O O . ASN B 1 75 ? -16.75 3.52 -9.25 1 89.94 75 ASN B O 1
ATOM 1326 N N . HIS B 1 76 ? -17.969 2.744 -7.562 1 89.5 76 HIS B N 1
ATOM 1327 C CA . HIS B 1 76 ? -17.547 3.824 -6.68 1 89.5 76 HIS B CA 1
ATOM 1328 C C . HIS B 1 76 ? -16.188 3.527 -6.055 1 89.5 76 HIS B C 1
ATOM 1330 O O . HIS B 1 76 ? -15.555 4.422 -5.496 1 89.5 76 HIS B O 1
ATOM 1336 N N . LEU B 1 77 ? -15.766 2.295 -6.09 1 91.31 77 LEU B N 1
ATOM 1337 C CA . LEU B 1 77 ? -14.445 1.953 -5.57 1 91.31 77 LEU B CA 1
ATOM 1338 C C . LEU B 1 77 ? -13.352 2.508 -6.473 1 91.31 77 LEU B C 1
ATOM 1340 O O . LEU B 1 77 ? -13.477 2.488 -7.699 1 91.31 77 LEU B O 1
ATOM 1344 N N . GLN B 1 78 ? -12.312 2.98 -5.848 1 90.81 78 GLN B N 1
ATOM 1345 C CA . GLN B 1 78 ? -11.203 3.561 -6.598 1 90.81 78 GLN B CA 1
ATOM 1346 C C . GLN B 1 78 ? -10.32 2.475 -7.199 1 90.81 78 GLN B C 1
ATOM 1348 O O . GLN B 1 78 ? -10.07 1.447 -6.566 1 90.81 78 GLN B O 1
ATOM 1353 N N . LYS B 1 79 ? -9.945 2.797 -8.469 1 95.75 79 LYS B N 1
ATOM 1354 C CA . LYS B 1 79 ? -8.969 1.926 -9.109 1 95.75 79 LYS B CA 1
ATOM 1355 C C . LYS B 1 79 ? -7.602 2.053 -8.445 1 95.75 79 LYS B C 1
ATOM 1357 O O . LYS B 1 79 ? -7.176 3.156 -8.094 1 95.75 79 LYS B O 1
ATOM 1362 N N . ASN B 1 80 ? -7.035 0.942 -8.172 1 97.38 80 ASN B N 1
ATOM 1363 C CA . ASN B 1 80 ? -5.656 0.948 -7.699 1 97.38 80 ASN B CA 1
ATOM 1364 C C . ASN B 1 80 ? -4.668 1.09 -8.852 1 97.38 80 ASN B C 1
ATOM 1366 O O . ASN B 1 80 ? -4.074 0.104 -9.289 1 97.38 80 ASN B O 1
ATOM 1370 N N . PHE B 1 81 ? -4.449 2.332 -9.297 1 97.44 81 PHE B N 1
ATOM 1371 C CA . PHE B 1 81 ? -3.645 2.594 -10.484 1 97.44 81 PHE B CA 1
ATOM 1372 C C . PHE B 1 81 ? -2.184 2.232 -10.242 1 97.44 81 PHE B C 1
ATOM 1374 O O . PHE B 1 81 ? -1.484 1.794 -11.156 1 97.44 81 PHE B O 1
ATOM 1381 N N . GLN B 1 82 ? -1.771 2.408 -8.984 1 97.69 82 GLN B N 1
ATOM 1382 C CA . GLN B 1 82 ? -0.392 2.061 -8.656 1 97.69 82 GLN B CA 1
ATOM 1383 C C . GLN B 1 82 ? -0.148 0.563 -8.828 1 97.69 82 GLN B C 1
ATOM 1385 O O 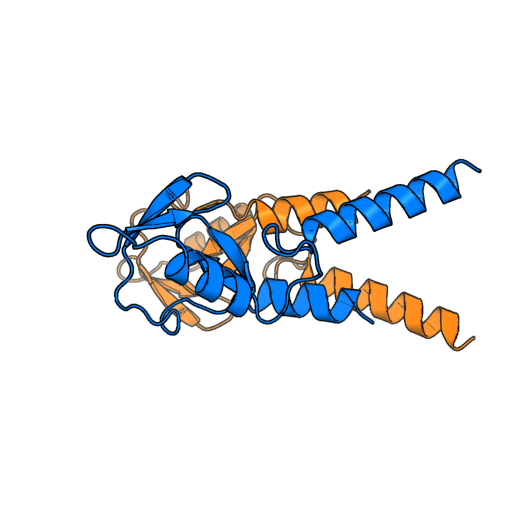. GLN B 1 82 ? 0.828 0.156 -9.461 1 97.69 82 GLN B O 1
ATOM 1390 N N . LEU B 1 83 ? -0.996 -0.22 -8.344 1 98.38 83 LEU B N 1
ATOM 1391 C CA . LEU B 1 83 ? -0.882 -1.668 -8.484 1 98.38 83 LEU B CA 1
ATOM 1392 C C . LEU B 1 83 ? -1.021 -2.088 -9.938 1 98.38 83 LEU B C 1
ATOM 1394 O O . LEU B 1 83 ? -0.292 -2.963 -10.414 1 98.38 83 LEU B O 1
ATOM 1398 N N . ALA B 1 84 ? -1.964 -1.477 -10.672 1 98.56 84 ALA B N 1
ATOM 1399 C CA . ALA B 1 84 ? -2.148 -1.775 -12.094 1 98.56 84 ALA B CA 1
ATOM 1400 C C . ALA B 1 84 ? -0.864 -1.524 -12.875 1 98.56 84 ALA B C 1
ATOM 1402 O O . ALA B 1 84 ? -0.47 -2.342 -13.711 1 98.56 84 ALA B O 1
ATOM 1403 N N . SER B 1 85 ? -0.227 -0.441 -12.555 1 98 85 SER B N 1
ATOM 1404 C CA . SER B 1 85 ? 1.003 -0.085 -13.258 1 98 85 SER B CA 1
ATOM 1405 C C . SER B 1 85 ? 2.123 -1.071 -12.945 1 98 85 SER B C 1
ATOM 1407 O O . SER B 1 85 ? 2.902 -1.434 -13.828 1 98 85 SER B O 1
ATOM 1409 N N . ILE B 1 86 ? 2.197 -1.422 -11.734 1 98.25 86 ILE B N 1
ATOM 1410 C CA . ILE B 1 86 ? 3.225 -2.375 -11.328 1 98.25 86 ILE B CA 1
ATOM 1411 C C . ILE B 1 86 ? 3.027 -3.693 -12.07 1 98.25 86 ILE B C 1
ATOM 1413 O O . ILE B 1 86 ? 3.979 -4.254 -12.617 1 98.25 86 ILE B O 1
ATOM 1417 N N . VAL B 1 87 ? 1.817 -4.137 -12.094 1 98.31 87 VAL B N 1
ATOM 1418 C CA . VAL B 1 87 ? 1.492 -5.395 -12.758 1 98.31 87 VAL B CA 1
ATOM 1419 C C . VAL B 1 87 ? 1.797 -5.285 -14.25 1 98.31 87 VAL B C 1
ATOM 1421 O O . VAL B 1 87 ? 2.303 -6.234 -14.852 1 98.31 87 VAL B O 1
ATOM 1424 N N . ASP B 1 88 ? 1.493 -4.141 -14.844 1 97.81 88 ASP B N 1
ATOM 1425 C CA . ASP B 1 88 ? 1.731 -3.93 -16.266 1 97.81 88 ASP B CA 1
ATOM 1426 C C . ASP B 1 88 ? 3.219 -4.039 -16.594 1 97.81 88 ASP B C 1
ATOM 1428 O O . ASP B 1 88 ? 3.592 -4.637 -17.609 1 97.81 88 ASP B O 1
ATOM 1432 N N . VAL B 1 89 ? 4.07 -3.482 -15.805 1 97 89 VAL B N 1
ATOM 1433 C CA . VAL B 1 89 ? 5.512 -3.541 -16 1 97 89 VAL B CA 1
ATOM 1434 C C . VAL B 1 89 ? 6.004 -4.973 -15.805 1 97 89 VAL B C 1
ATOM 1436 O O . VAL B 1 89 ? 6.887 -5.438 -16.531 1 97 89 VAL B O 1
ATOM 1439 N N . TYR B 1 90 ? 5.449 -5.637 -14.844 1 95.94 90 TYR B N 1
ATOM 1440 C CA . TYR B 1 90 ? 5.836 -7.012 -14.547 1 95.94 90 TYR B CA 1
ATOM 1441 C C . TYR B 1 90 ? 5.496 -7.938 -15.711 1 95.94 90 TYR B C 1
ATOM 1443 O O . TYR B 1 90 ? 6.242 -8.875 -16 1 95.94 90 TYR B O 1
ATOM 1451 N N . ARG B 1 91 ? 4.398 -7.621 -16.391 1 94.88 91 ARG B N 1
ATOM 1452 C CA . ARG B 1 91 ? 3.912 -8.438 -17.484 1 94.88 91 ARG B CA 1
ATOM 1453 C C . ARG B 1 91 ? 4.832 -8.328 -18.703 1 94.88 91 ARG B C 1
ATOM 1455 O O . ARG B 1 91 ? 4.836 -9.203 -19.562 1 94.88 91 ARG B O 1
ATOM 1462 N N . GLN B 1 92 ? 5.637 -7.277 -18.797 1 87.75 92 GLN B N 1
ATOM 1463 C CA . GLN B 1 92 ? 6.48 -7.031 -19.969 1 87.75 92 GLN B CA 1
ATOM 1464 C C . GLN B 1 92 ? 7.809 -7.773 -19.859 1 87.75 92 GLN B C 1
ATOM 1466 O O . GLN B 1 92 ? 8.359 -8.219 -20.859 1 87.75 92 GLN B O 1
#

Solvent-accessible surface area (backbone atoms only — not comparable to full-atom values): 10842 Å² total; per-residue (Å²): 114,69,65,59,55,52,49,53,53,41,50,53,53,45,50,57,70,45,29,17,85,84,79,68,40,68,57,54,71,28,27,40,48,96,88,68,54,63,34,22,48,67,55,48,52,51,52,52,68,73,42,80,49,67,90,42,38,45,57,40,91,84,83,51,53,77,37,80,50,93,51,95,59,70,78,82,49,51,67,34,59,67,60,46,51,47,49,54,47,69,73,105,118,69,67,60,54,51,50,51,52,42,52,52,52,45,50,57,69,46,28,17,84,84,79,69,39,67,57,53,69,26,26,40,47,95,85,68,53,64,32,22,44,67,55,48,51,50,53,50,68,73,42,79,47,67,92,42,38,44,56,42,92,84,83,53,54,76,36,81,50,94,53,94,60,70,78,80,48,50,68,34,61,65,60,44,50,47,49,55,48,70,73,106